Protein AF-A0A315C589-F1 (afdb_monomer)

Sequence (199 aa):
MQVIYRLRDDQPLLTSFQRRAQERPSASDLKYGLHGSAEWWASIDSGALKTQTVRGVVRGLWLGQWYCGPAQFEMELADGSLFGGLCCVEPEVASEVFNLGRLAEVDLVTVDAYTLNGELRQIDDWLELRLGDMSPNPVSPLPHSEENFGRFSKMRQQKKIIAPEVSSVPPDSVSLLDGVKNWLVSLRLILEQWVKKLG

Solvent-accessible surface area (backbone atoms only — not comparable to full-atom values): 11652 Å² total; per-residue (Å²): 112,47,81,78,46,48,45,91,75,37,58,74,59,34,52,52,47,35,56,49,36,74,78,57,63,48,76,46,34,75,72,38,35,44,60,83,33,74,55,24,50,48,24,44,78,70,52,77,42,54,69,50,78,48,60,28,32,28,30,45,70,42,64,31,58,97,89,73,56,51,19,33,40,32,22,36,32,93,87,71,49,80,49,68,49,78,37,93,47,57,46,70,61,40,68,72,70,61,46,77,20,19,29,36,38,39,35,29,33,63,66,50,72,49,73,56,98,87,40,83,40,76,42,71,47,67,46,33,35,31,40,44,62,70,49,94,59,92,66,71,70,67,76,97,37,63,87,83,41,37,75,60,57,53,52,59,52,53,65,68,64,74,59,92,77,91,81,86,88,87,86,91,83,91,79,72,61,64,69,50,46,57,51,50,49,54,53,48,54,53,52,57,56,48,58,62,72,77,104

Mean predicted aligned error: 13.36 Å

Secondary structure (DSSP, 8-state):
-EEEEEGGG-HHHHHHHHHHHHHS--HHHHHH-STTSHHHHHHHHTTSSPEEEEEEEEEEEE---TTS-SEEEEEEETTS-EEEEEE---HHHHHHH--TTEEEEEEEEEEEEEEETTEEEEEEEEEEEEEEEEPSS--PPPP--HHHHHHHHHHHHHHHH-S-----------SSHHHHHHHHHHHHHHHHHHHTT--

pLDDT: mean 71.45, std 22.03, range [27.91, 96.12]

Foldseek 3Di:
DAWQDAPLVVPVVQVVQQVVCVVPNDPLCVVQNGRNDPSVVVCVVVCVFPKDKFKFFWQDWALQDPLGAAIKTWGQGPVRDIDIDGDNGHSVSCVVQRDGQWMKMWMWTFRDWDDDPNDIDTDIDTRTMDTHDGHPDDHHHDDDDCVVCVVPVVVVVVVVVPPDDDDDDDDDDDDPPPVVVVVVVVSVVVVVVVVVVVD

Structure (mmCIF, N/CA/C/O backbone):
data_AF-A0A315C589-F1
#
_entry.id   AF-A0A315C589-F1
#
loop_
_atom_site.group_PDB
_atom_site.id
_atom_site.type_symbol
_atom_site.label_atom_id
_atom_site.label_alt_id
_atom_site.label_comp_id
_atom_site.label_asym_id
_atom_site.label_entity_id
_atom_site.label_seq_id
_atom_site.pdbx_PDB_ins_code
_atom_site.Cartn_x
_atom_site.Cartn_y
_atom_site.Cartn_z
_atom_site.occupancy
_atom_site.B_iso_or_equiv
_atom_site.auth_seq_id
_atom_site.auth_comp_id
_atom_site.auth_asym_id
_atom_site.auth_atom_id
_atom_site.pdbx_PDB_model_num
ATOM 1 N N . MET A 1 1 ? -10.997 -13.702 4.237 1.00 86.44 1 MET A N 1
ATOM 2 C CA . MET A 1 1 ? -10.704 -12.292 3.906 1.00 86.44 1 MET A CA 1
ATOM 3 C C . MET A 1 1 ? -10.945 -12.075 2.422 1.00 86.44 1 MET A C 1
ATOM 5 O O . MET A 1 1 ? -10.673 -12.980 1.643 1.00 86.44 1 MET A O 1
ATOM 9 N N . GLN A 1 2 ? -11.475 -10.916 2.053 1.00 92.31 2 GLN A N 1
ATOM 10 C CA . GLN A 1 2 ? -11.756 -10.490 0.686 1.00 92.31 2 GLN A CA 1
ATOM 11 C C . GLN A 1 2 ? -10.637 -9.567 0.195 1.00 92.31 2 GLN A C 1
ATOM 13 O O . GLN A 1 2 ? -10.239 -8.661 0.922 1.00 92.31 2 GLN A O 1
ATOM 18 N N . VAL A 1 3 ? -10.158 -9.773 -1.033 1.00 92.56 3 VAL A N 1
ATOM 19 C CA . VAL A 1 3 ? -9.228 -8.846 -1.697 1.00 92.56 3 VAL A CA 1
ATOM 20 C C . VAL A 1 3 ? -9.993 -7.592 -2.112 1.00 92.56 3 VAL A C 1
ATOM 22 O O . VAL A 1 3 ? -11.000 -7.695 -2.810 1.00 92.56 3 VAL A O 1
ATOM 25 N N . ILE A 1 4 ? -9.528 -6.426 -1.667 1.00 88.50 4 ILE A N 1
ATOM 26 C CA . ILE A 1 4 ? -10.139 -5.121 -1.963 1.00 88.50 4 ILE A CA 1
ATOM 27 C C . ILE A 1 4 ? -9.320 -4.343 -2.987 1.00 88.50 4 ILE A C 1
ATOM 29 O O . ILE A 1 4 ? -9.876 -3.615 -3.803 1.00 88.50 4 ILE A O 1
ATOM 33 N N . TYR A 1 5 ? -8.003 -4.513 -2.962 1.00 87.75 5 TYR A N 1
ATOM 34 C CA . TYR A 1 5 ? -7.099 -3.870 -3.900 1.00 87.75 5 TYR A CA 1
ATOM 35 C C . TYR A 1 5 ? -5.936 -4.800 -4.219 1.00 87.75 5 TYR A C 1
ATOM 37 O O . TYR A 1 5 ? -5.436 -5.494 -3.332 1.00 87.75 5 TYR A O 1
ATOM 45 N N . ARG A 1 6 ? -5.494 -4.774 -5.477 1.00 91.62 6 ARG A N 1
ATOM 46 C CA . ARG A 1 6 ? -4.288 -5.449 -5.942 1.00 91.62 6 ARG A CA 1
ATOM 47 C C . ARG A 1 6 ? -3.580 -4.568 -6.963 1.00 91.62 6 ARG A C 1
ATOM 49 O O . ARG A 1 6 ? -4.145 -4.259 -8.007 1.00 91.62 6 ARG A O 1
ATOM 56 N N . LEU A 1 7 ? -2.314 -4.248 -6.709 1.00 89.94 7 LEU A N 1
ATOM 57 C CA . LEU A 1 7 ? -1.500 -3.418 -7.603 1.00 89.94 7 LEU A CA 1
ATOM 58 C C . LEU A 1 7 ? -1.357 -4.025 -9.002 1.00 89.94 7 LEU A C 1
ATOM 60 O O . LEU A 1 7 ? -1.339 -3.305 -9.993 1.00 89.94 7 LEU A O 1
ATOM 64 N N . ARG A 1 8 ? -1.299 -5.359 -9.095 1.00 92.69 8 ARG A N 1
ATOM 65 C CA . ARG A 1 8 ? -1.226 -6.088 -10.373 1.00 92.69 8 ARG A CA 1
ATOM 66 C C . ARG A 1 8 ? -2.397 -5.769 -11.313 1.00 92.69 8 ARG A C 1
ATOM 68 O O . ARG A 1 8 ? -2.231 -5.833 -12.530 1.00 92.69 8 ARG A O 1
ATOM 75 N N . ASP A 1 9 ? -3.540 -5.390 -10.748 1.00 91.31 9 ASP A N 1
ATOM 76 C CA . ASP A 1 9 ? -4.760 -5.092 -11.491 1.00 91.31 9 ASP A CA 1
ATOM 77 C C . ASP A 1 9 ? -4.890 -3.574 -11.792 1.00 91.31 9 ASP A C 1
ATOM 79 O O . ASP A 1 9 ? -5.663 -3.181 -12.667 1.00 91.31 9 ASP A O 1
ATOM 83 N N . ASP A 1 10 ? -4.081 -2.712 -11.154 1.00 87.12 10 ASP A N 1
ATOM 84 C CA . ASP A 1 10 ? -4.093 -1.246 -11.313 1.00 87.12 10 ASP A CA 1
ATOM 85 C C . ASP A 1 10 ? -3.151 -0.771 -12.438 1.00 87.12 10 ASP A C 1
ATOM 87 O O . ASP A 1 10 ? -2.079 -0.189 -12.236 1.00 87.12 10 ASP A O 1
ATOM 91 N N . GLN A 1 11 ? -3.565 -1.033 -13.678 1.00 88.12 11 GLN A N 1
ATOM 92 C CA . GLN A 1 11 ? -2.811 -0.635 -14.872 1.00 88.12 11 GLN A CA 1
ATOM 93 C C . GLN A 1 11 ? -2.545 0.882 -14.978 1.00 88.12 11 GLN A C 1
ATOM 95 O O . GLN A 1 11 ? -1.432 1.255 -15.373 1.00 88.12 11 GLN A O 1
ATOM 100 N N . PRO A 1 12 ? -3.491 1.786 -14.640 1.00 85.56 12 PRO A N 1
ATOM 101 C CA . PRO A 1 12 ? -3.228 3.226 -14.637 1.00 85.56 12 PRO A CA 1
ATOM 102 C C . PRO A 1 12 ? -2.090 3.646 -13.697 1.00 85.56 12 PRO A C 1
ATOM 104 O O . PRO A 1 12 ? -1.248 4.474 -14.083 1.00 85.56 12 PRO A O 1
ATOM 107 N N . LEU A 1 13 ? -2.038 3.079 -12.488 1.00 83.19 13 LEU A N 1
ATOM 108 C CA . LEU A 1 13 ? -0.976 3.363 -11.528 1.00 83.19 13 LEU A CA 1
ATOM 109 C C . LEU A 1 13 ? 0.366 2.804 -12.006 1.00 83.19 13 LEU A C 1
ATOM 111 O O . LEU A 1 13 ? 1.344 3.554 -12.075 1.00 83.19 13 LEU A O 1
ATOM 115 N N . LEU A 1 14 ? 0.398 1.539 -12.439 1.00 88.44 14 LEU A N 1
ATOM 116 C CA . LEU A 1 14 ? 1.607 0.901 -12.971 1.00 88.44 14 LEU A CA 1
ATOM 117 C C . LEU A 1 14 ? 2.185 1.666 -14.167 1.00 88.44 14 LEU A C 1
ATOM 119 O O . LEU A 1 14 ? 3.380 1.956 -14.207 1.00 88.44 14 LEU A O 1
ATOM 123 N N . THR A 1 15 ? 1.332 2.094 -15.100 1.00 87.19 15 THR A N 1
ATOM 124 C CA . THR A 1 15 ? 1.747 2.925 -16.244 1.00 87.19 15 THR A CA 1
ATOM 125 C C . THR A 1 15 ? 2.366 4.245 -15.778 1.00 87.19 15 THR A C 1
ATOM 127 O O . THR A 1 15 ? 3.348 4.730 -16.346 1.00 87.19 15 THR A O 1
ATOM 130 N N . SER A 1 16 ? 1.804 4.848 -14.729 1.00 83.25 16 SER A N 1
ATOM 131 C CA . SER A 1 16 ? 2.309 6.105 -14.176 1.00 83.25 16 SER A CA 1
ATOM 132 C C . SER A 1 16 ? 3.673 5.933 -13.509 1.00 83.25 16 SER A C 1
ATOM 134 O O . SER A 1 16 ? 4.537 6.795 -13.694 1.00 83.25 16 SER A O 1
ATOM 136 N N . PHE A 1 17 ? 3.892 4.823 -12.798 1.00 85.69 17 PHE A N 1
ATOM 137 C CA . PHE A 1 17 ? 5.198 4.468 -12.243 1.00 85.69 17 PHE A CA 1
ATOM 138 C C . PHE A 1 17 ? 6.232 4.235 -13.341 1.00 85.69 17 PHE A C 1
ATOM 140 O O . PHE A 1 17 ? 7.290 4.862 -13.320 1.00 85.69 17 PHE A O 1
ATOM 147 N N . GLN A 1 18 ? 5.901 3.433 -14.353 1.00 88.25 18 GLN A N 1
ATOM 148 C CA . GLN A 1 18 ? 6.808 3.133 -15.461 1.00 88.25 18 GLN A CA 1
ATOM 149 C C . GLN A 1 18 ? 7.213 4.387 -16.235 1.00 88.25 18 GLN A C 1
ATOM 151 O O . GLN A 1 18 ? 8.393 4.582 -16.515 1.00 88.25 18 GLN A O 1
ATOM 156 N N . ARG A 1 19 ? 6.264 5.286 -16.525 1.00 88.00 19 ARG A N 1
ATOM 157 C CA . ARG A 1 19 ? 6.570 6.567 -17.176 1.00 88.00 19 ARG A CA 1
ATOM 158 C C . ARG A 1 19 ? 7.540 7.410 -16.345 1.00 88.00 19 ARG A C 1
ATOM 160 O O . ARG A 1 19 ? 8.494 7.952 -16.891 1.00 88.00 19 ARG A O 1
ATOM 167 N N . ARG A 1 20 ? 7.322 7.509 -15.029 1.00 81.31 20 ARG A N 1
ATOM 168 C CA . ARG A 1 20 ? 8.231 8.246 -14.136 1.00 81.31 20 ARG A CA 1
ATOM 169 C C . ARG A 1 20 ? 9.627 7.618 -14.129 1.00 81.31 20 ARG A C 1
ATOM 171 O O . ARG A 1 20 ? 10.611 8.345 -14.229 1.00 81.31 20 ARG A O 1
ATOM 178 N N . ALA A 1 21 ? 9.703 6.295 -14.044 1.00 86.25 21 ALA A N 1
ATOM 179 C CA . ALA A 1 21 ? 10.961 5.560 -14.024 1.00 86.25 21 ALA A CA 1
ATOM 180 C C . ALA A 1 21 ? 11.733 5.666 -15.353 1.00 86.25 21 ALA A C 1
ATOM 182 O O . ALA A 1 21 ? 12.958 5.713 -15.349 1.00 86.25 21 ALA A O 1
ATOM 183 N N . GLN A 1 22 ? 11.046 5.784 -16.494 1.00 85.19 22 GLN A N 1
ATOM 184 C CA . GLN A 1 22 ? 11.695 6.045 -17.788 1.00 85.19 22 GLN A CA 1
ATOM 185 C C . GLN A 1 22 ? 12.373 7.420 -17.841 1.00 85.19 22 GLN A C 1
ATOM 187 O O . GLN A 1 22 ? 13.436 7.561 -18.440 1.00 85.19 22 GLN A O 1
ATOM 192 N N . GLU A 1 23 ? 11.773 8.435 -17.217 1.00 86.75 23 GLU A N 1
ATOM 193 C CA . GLU A 1 23 ? 12.360 9.776 -17.147 1.00 86.75 23 GLU A CA 1
ATOM 194 C C . GLU A 1 23 ? 13.497 9.847 -16.120 1.00 86.75 23 GLU A C 1
ATOM 196 O O . GLU A 1 23 ? 14.486 10.555 -16.330 1.00 86.75 23 GLU A O 1
ATOM 201 N N . ARG A 1 24 ? 13.336 9.156 -14.984 1.00 83.44 24 ARG A N 1
ATOM 202 C CA . ARG A 1 24 ? 14.263 9.163 -13.844 1.00 83.44 24 ARG A CA 1
ATOM 203 C C . ARG A 1 24 ? 14.215 7.818 -13.107 1.00 83.44 24 ARG A C 1
ATOM 205 O O . ARG A 1 24 ? 13.447 7.700 -12.150 1.00 83.44 24 ARG A O 1
ATOM 212 N N . PRO A 1 25 ? 15.020 6.826 -13.518 1.00 85.00 25 PRO A N 1
ATOM 213 C CA . PRO A 1 25 ? 14.991 5.511 -12.891 1.00 85.00 25 PRO A CA 1
ATOM 214 C C . PRO A 1 25 ? 15.577 5.574 -11.480 1.00 85.00 25 PRO A C 1
ATOM 216 O O . PRO A 1 25 ? 16.607 6.218 -11.253 1.00 85.00 25 PRO A O 1
ATOM 219 N N . SER A 1 26 ? 14.929 4.900 -10.531 1.00 83.06 26 SER A N 1
ATOM 220 C CA . SER A 1 26 ? 15.472 4.704 -9.190 1.00 83.06 26 SER A CA 1
ATOM 221 C C . SER A 1 26 ? 16.526 3.590 -9.166 1.00 83.06 26 SER A C 1
ATOM 223 O O . SER A 1 26 ? 16.704 2.839 -10.129 1.00 83.06 26 SER A O 1
ATOM 225 N N . ALA A 1 27 ? 17.245 3.456 -8.048 1.00 82.88 27 ALA A N 1
ATOM 226 C CA . ALA A 1 27 ? 18.172 2.339 -7.865 1.00 82.88 27 ALA A CA 1
ATOM 227 C C . ALA A 1 27 ? 17.445 0.984 -7.923 1.00 82.88 27 ALA A C 1
ATOM 229 O O . ALA A 1 27 ? 17.989 0.013 -8.452 1.00 82.88 27 ALA A O 1
ATOM 230 N N . SER A 1 28 ? 16.212 0.930 -7.418 1.00 85.12 28 SER A N 1
ATOM 231 C CA . SER A 1 28 ? 15.377 -0.267 -7.468 1.00 85.12 28 SER A CA 1
ATOM 232 C C . SER A 1 28 ? 14.876 -0.577 -8.867 1.00 85.12 28 SER A C 1
ATOM 234 O O . SER A 1 28 ? 14.950 -1.739 -9.263 1.00 85.12 28 SER A O 1
ATOM 236 N N . ASP A 1 29 ? 14.483 0.434 -9.647 1.00 87.12 29 ASP A N 1
ATOM 237 C CA . ASP A 1 29 ? 14.101 0.238 -11.052 1.00 87.12 29 ASP A CA 1
ATOM 238 C C . ASP A 1 29 ? 15.246 -0.402 -11.858 1.00 87.12 29 ASP A C 1
ATOM 240 O O . ASP A 1 29 ? 15.037 -1.319 -12.652 1.00 87.12 29 ASP A O 1
ATOM 244 N N . LEU A 1 30 ? 16.484 0.047 -11.621 1.00 87.12 30 LEU A N 1
ATOM 245 C CA . LEU A 1 30 ? 17.674 -0.486 -12.291 1.00 87.12 30 LEU A CA 1
ATOM 246 C C . LEU A 1 30 ? 18.041 -1.904 -11.834 1.00 87.12 30 LEU A C 1
ATOM 248 O O . LEU A 1 30 ? 18.628 -2.661 -12.605 1.00 87.12 30 LEU A O 1
ATOM 252 N N . LYS A 1 31 ? 17.742 -2.256 -10.579 1.00 90.62 31 LYS A N 1
ATOM 253 C CA . LYS A 1 31 ? 18.134 -3.539 -9.982 1.00 90.62 31 LYS A CA 1
ATOM 254 C C . LYS A 1 31 ? 17.100 -4.642 -10.192 1.00 90.62 31 LYS A C 1
ATOM 256 O O . LYS A 1 31 ? 17.486 -5.787 -10.413 1.00 90.62 31 LYS A O 1
ATOM 261 N N . TYR A 1 32 ? 15.819 -4.313 -10.081 1.00 91.44 32 TYR A N 1
ATOM 262 C CA . TYR A 1 32 ? 14.724 -5.285 -10.050 1.00 91.44 32 TYR A CA 1
ATOM 263 C C . TYR A 1 32 ? 13.769 -5.150 -11.239 1.00 91.44 32 TYR A C 1
ATOM 265 O O . TYR A 1 32 ? 12.845 -5.944 -11.362 1.00 91.44 32 TYR A O 1
ATOM 273 N N . GLY A 1 33 ? 14.003 -4.187 -12.132 1.00 91.19 33 GLY A N 1
ATOM 274 C CA . GLY A 1 33 ? 13.107 -3.871 -13.238 1.00 91.19 33 GLY A CA 1
ATOM 275 C C . GLY A 1 33 ? 12.112 -2.772 -12.878 1.00 91.19 33 GLY A C 1
ATOM 276 O O . GLY A 1 33 ? 11.939 -2.413 -11.713 1.00 91.19 33 GLY A O 1
ATOM 277 N N . LEU A 1 34 ? 11.460 -2.224 -13.905 1.00 90.94 34 LEU A N 1
ATOM 278 C CA . LEU A 1 34 ? 10.470 -1.165 -13.730 1.00 90.94 34 LEU A CA 1
ATOM 279 C C . LEU A 1 34 ? 9.266 -1.694 -12.952 1.00 90.94 34 LEU A C 1
ATOM 281 O O . LEU A 1 34 ? 8.796 -2.799 -13.212 1.00 90.94 34 LEU A O 1
ATOM 285 N N . HIS A 1 35 ? 8.705 -0.869 -12.073 1.00 88.94 35 HIS A N 1
ATOM 286 C CA . HIS A 1 35 ? 7.498 -1.209 -11.321 1.00 88.94 35 HIS A CA 1
ATOM 287 C C . HIS A 1 35 ? 6.402 -1.824 -12.213 1.00 88.94 35 HIS A C 1
ATOM 289 O O . HIS A 1 35 ? 6.030 -1.286 -13.262 1.00 88.94 35 HIS A O 1
ATOM 295 N N . GLY A 1 36 ? 5.900 -2.990 -11.804 1.00 88.88 36 GLY A N 1
ATOM 296 C CA . GLY A 1 36 ? 4.882 -3.750 -12.530 1.00 88.88 36 GLY A CA 1
ATOM 297 C C . GLY A 1 36 ? 5.334 -4.450 -13.816 1.00 88.88 36 GLY A C 1
ATOM 298 O O . GLY A 1 36 ? 4.488 -5.062 -14.468 1.00 88.88 36 GLY A O 1
ATOM 299 N N . SER A 1 37 ? 6.613 -4.380 -14.204 1.00 93.50 37 SER A N 1
ATOM 300 C CA . SER A 1 37 ? 7.145 -5.174 -15.318 1.00 93.50 37 SER A CA 1
ATOM 301 C C . SER A 1 37 ? 7.259 -6.656 -14.947 1.00 93.50 37 SER A C 1
ATOM 303 O O . SER A 1 37 ? 7.192 -7.032 -13.775 1.00 93.50 37 SER A O 1
ATOM 305 N N . ALA A 1 38 ? 7.443 -7.519 -15.949 1.00 95.19 38 ALA A N 1
ATOM 306 C CA . ALA A 1 38 ? 7.614 -8.954 -15.725 1.00 95.19 38 ALA A CA 1
ATOM 307 C C . ALA A 1 38 ? 8.838 -9.256 -14.842 1.00 95.19 38 ALA A C 1
ATOM 309 O O . ALA A 1 38 ? 8.772 -10.120 -13.972 1.00 95.19 38 ALA A O 1
ATOM 310 N N . GLU A 1 39 ? 9.930 -8.514 -15.026 1.00 95.44 39 GLU A N 1
ATOM 311 C CA . GLU A 1 39 ? 11.161 -8.622 -14.237 1.00 95.44 39 GLU A CA 1
ATOM 312 C C . GLU A 1 39 ? 10.938 -8.216 -12.775 1.00 95.44 39 GLU A C 1
ATOM 314 O O . GLU A 1 39 ? 11.431 -8.883 -11.862 1.00 95.44 39 GLU A O 1
ATOM 319 N N . TRP A 1 40 ? 10.145 -7.166 -12.547 1.00 94.38 40 TRP A N 1
ATOM 320 C CA . TRP A 1 40 ? 9.807 -6.703 -11.203 1.00 94.38 40 TRP A CA 1
ATOM 321 C C . TRP A 1 40 ? 8.937 -7.715 -10.460 1.00 94.38 40 TRP A C 1
ATOM 323 O O . TRP A 1 40 ? 9.247 -8.085 -9.327 1.00 94.38 40 TRP A O 1
ATOM 333 N N . TRP A 1 41 ? 7.915 -8.265 -11.124 1.00 95.38 41 TRP A N 1
ATOM 334 C CA . TRP A 1 41 ? 7.113 -9.350 -10.550 1.00 95.38 41 TRP A CA 1
ATOM 335 C C . TRP A 1 41 ? 7.941 -10.608 -10.287 1.00 95.38 41 TRP A C 1
ATOM 337 O O . TRP A 1 41 ? 7.831 -11.183 -9.210 1.00 95.38 41 TRP A O 1
ATOM 347 N N . ALA A 1 42 ? 8.832 -10.993 -11.204 1.00 96.00 42 ALA A N 1
ATOM 348 C CA . ALA A 1 42 ? 9.734 -12.122 -10.990 1.00 96.00 42 ALA A CA 1
ATOM 349 C C . ALA A 1 42 ? 10.683 -11.892 -9.799 1.00 96.00 42 ALA A C 1
ATOM 351 O O . ALA A 1 42 ? 11.009 -12.828 -9.066 1.00 96.00 42 ALA A O 1
ATOM 352 N N . SER A 1 43 ? 11.109 -10.647 -9.564 1.00 95.25 43 SER A N 1
ATOM 353 C CA . SER A 1 43 ? 11.924 -10.280 -8.401 1.00 95.25 43 SER A CA 1
ATOM 354 C C . SER A 1 43 ? 11.151 -10.420 -7.087 1.00 95.25 43 SER A C 1
ATOM 356 O O . SER A 1 43 ? 11.732 -10.836 -6.086 1.00 95.25 43 SER A O 1
ATOM 358 N N . ILE A 1 44 ? 9.850 -10.127 -7.084 1.00 94.50 44 ILE A N 1
ATOM 359 C CA . ILE A 1 44 ? 8.968 -10.372 -5.935 1.00 94.50 44 ILE A CA 1
ATOM 360 C C . ILE A 1 44 ? 8.767 -11.875 -5.727 1.00 94.50 44 ILE A C 1
ATOM 362 O O . ILE A 1 44 ? 9.022 -12.381 -4.637 1.00 94.50 44 ILE A O 1
ATOM 366 N N . ASP A 1 45 ? 8.382 -12.600 -6.778 1.00 95.19 45 ASP A N 1
ATOM 367 C CA . ASP A 1 45 ? 8.057 -14.029 -6.703 1.00 95.19 45 ASP A CA 1
ATOM 368 C C . ASP A 1 45 ? 9.274 -14.879 -6.287 1.00 95.19 45 ASP A C 1
ATOM 370 O O . ASP A 1 45 ? 9.138 -15.898 -5.611 1.00 95.19 45 ASP A O 1
ATOM 374 N N . SER A 1 46 ? 10.483 -14.444 -6.655 1.00 95.38 46 SER A N 1
ATOM 375 C CA . SER A 1 46 ? 11.742 -15.081 -6.242 1.00 95.38 46 SER A CA 1
ATOM 376 C C . SER A 1 46 ? 12.233 -14.662 -4.850 1.00 95.38 46 SER A C 1
ATOM 378 O O . SER A 1 46 ? 13.185 -15.255 -4.340 1.00 95.38 46 SER A O 1
ATOM 380 N N . GLY A 1 47 ? 11.627 -13.641 -4.235 1.00 92.25 47 GLY A N 1
ATOM 381 C CA . GLY A 1 47 ? 12.058 -13.066 -2.957 1.00 92.25 47 GLY A CA 1
ATOM 382 C C . GLY A 1 47 ? 13.292 -12.157 -3.042 1.00 92.25 47 GLY A C 1
ATOM 383 O O . GLY A 1 47 ? 13.833 -11.763 -2.006 1.00 92.25 47 GLY A O 1
ATOM 384 N N . ALA A 1 48 ? 13.754 -11.811 -4.250 1.00 91.88 48 ALA A N 1
ATOM 385 C CA . ALA A 1 48 ? 14.819 -10.826 -4.445 1.00 91.88 48 ALA A CA 1
ATOM 386 C C . ALA A 1 48 ? 14.381 -9.423 -3.986 1.00 91.88 48 ALA A C 1
ATOM 388 O O . ALA A 1 48 ? 15.165 -8.699 -3.364 1.00 91.88 48 ALA A O 1
ATOM 389 N N . LEU A 1 49 ? 13.119 -9.071 -4.245 1.00 90.88 49 LEU A N 1
ATOM 390 C CA . LEU A 1 49 ? 12.413 -7.971 -3.598 1.00 90.88 49 LEU A CA 1
ATOM 391 C C . LEU A 1 49 ? 11.705 -8.502 -2.352 1.00 90.88 49 LEU A C 1
ATOM 393 O O . LEU A 1 49 ? 10.857 -9.389 -2.434 1.00 90.88 49 LEU A O 1
ATOM 397 N N . LYS A 1 50 ? 12.064 -7.964 -1.183 1.00 90.00 50 LYS A N 1
ATOM 398 C CA . LYS A 1 50 ? 11.494 -8.417 0.088 1.00 90.00 50 LYS A CA 1
ATOM 399 C C . LYS A 1 50 ? 10.082 -7.886 0.258 1.00 90.00 50 LYS A C 1
ATOM 401 O O . LYS A 1 50 ? 9.870 -6.676 0.317 1.00 90.00 50 LYS A O 1
ATOM 406 N N . THR A 1 51 ? 9.148 -8.807 0.422 1.00 93.19 51 THR A N 1
ATOM 407 C CA . THR A 1 51 ? 7.772 -8.502 0.793 1.00 93.19 51 THR A CA 1
ATOM 408 C C . THR A 1 51 ? 7.559 -8.696 2.285 1.00 93.19 51 THR A C 1
ATOM 410 O O . THR A 1 51 ? 8.179 -9.561 2.908 1.00 93.19 51 THR A O 1
ATOM 413 N N . GLN A 1 52 ? 6.628 -7.938 2.846 1.00 93.94 52 GLN A N 1
ATOM 414 C CA . GLN A 1 52 ? 6.114 -8.159 4.189 1.00 93.94 52 GLN A CA 1
ATOM 415 C C . GLN A 1 52 ? 4.591 -8.098 4.184 1.00 93.94 52 GLN A C 1
ATOM 417 O O . GLN A 1 52 ? 3.988 -7.389 3.379 1.00 93.94 52 GLN A O 1
ATOM 422 N N . THR A 1 53 ? 3.993 -8.832 5.114 1.00 95.06 53 THR A N 1
ATOM 423 C CA . THR A 1 53 ? 2.555 -8.812 5.359 1.00 95.06 53 THR A CA 1
ATOM 424 C C . THR A 1 53 ? 2.310 -8.189 6.720 1.00 95.06 53 THR A C 1
ATOM 426 O O . THR A 1 53 ? 2.809 -8.680 7.735 1.00 95.06 53 THR A O 1
ATOM 429 N N . VAL A 1 54 ? 1.519 -7.124 6.747 1.00 94.31 54 VAL A N 1
ATOM 430 C CA . VAL A 1 54 ? 1.145 -6.414 7.968 1.00 94.31 54 VAL A CA 1
ATOM 431 C C . VAL A 1 54 ? -0.328 -6.678 8.253 1.00 94.31 54 VAL A C 1
ATOM 433 O O . VAL A 1 54 ? -1.154 -6.641 7.343 1.00 94.31 54 VAL A O 1
ATOM 436 N N . ARG A 1 55 ? -0.667 -6.962 9.515 1.00 96.12 55 ARG A N 1
ATOM 437 C CA . ARG A 1 55 ? -2.030 -7.296 9.952 1.00 96.12 55 ARG A CA 1
ATOM 438 C C . ARG A 1 55 ? -2.466 -6.403 11.097 1.00 96.12 55 ARG A C 1
ATOM 440 O O . ARG A 1 55 ? -1.730 -6.257 12.070 1.00 96.12 55 ARG A O 1
ATOM 447 N N . GLY A 1 56 ? -3.686 -5.891 11.015 1.00 94.31 56 GLY A N 1
ATOM 448 C CA . GLY A 1 56 ? -4.234 -5.015 12.039 1.00 94.31 56 GLY A CA 1
ATOM 449 C C . GLY A 1 56 ? -5.748 -4.896 11.991 1.00 94.31 56 GLY A C 1
ATOM 450 O O . GLY A 1 56 ? -6.435 -5.588 11.238 1.00 94.31 56 GLY A O 1
ATOM 451 N N . VAL A 1 57 ? -6.271 -4.005 12.824 1.00 94.38 57 VAL A N 1
ATOM 452 C CA . VAL A 1 57 ? -7.691 -3.658 12.890 1.00 94.38 57 VAL A CA 1
ATOM 453 C C . VAL A 1 57 ? -7.873 -2.248 12.351 1.00 94.38 57 VAL A C 1
ATOM 455 O O . VAL A 1 57 ? -7.218 -1.330 12.832 1.00 94.38 57 VAL A O 1
ATOM 458 N N . VAL A 1 58 ? -8.769 -2.051 11.385 1.00 91.19 58 VAL A N 1
ATOM 459 C CA . VAL A 1 58 ? -9.060 -0.730 10.809 1.00 91.19 58 VAL A CA 1
ATOM 460 C C . VAL A 1 58 ? -9.555 0.218 11.905 1.00 91.19 58 VAL A C 1
ATOM 462 O O . VAL A 1 58 ? -10.564 -0.042 12.565 1.00 91.19 58 VAL A O 1
ATOM 465 N N . ARG A 1 59 ? -8.847 1.333 12.082 1.00 88.56 59 ARG A N 1
ATOM 466 C CA . ARG A 1 59 ? -9.127 2.376 13.081 1.00 88.56 59 ARG A CA 1
ATOM 467 C C . ARG A 1 59 ? -9.512 3.720 12.473 1.00 88.56 59 ARG A C 1
ATOM 469 O O . ARG A 1 59 ? -10.076 4.565 13.171 1.00 88.56 59 ARG A O 1
ATOM 476 N N . GLY A 1 60 ? -9.222 3.918 11.193 1.00 83.19 60 GLY A N 1
ATOM 477 C CA . GLY A 1 60 ? -9.530 5.151 10.489 1.00 83.19 60 GLY A CA 1
ATOM 478 C C . GLY A 1 60 ? -9.699 4.918 8.998 1.00 83.19 60 GLY A C 1
ATOM 479 O O . GLY A 1 60 ? -8.975 4.127 8.395 1.00 83.19 60 GLY A O 1
ATOM 480 N N . LEU A 1 61 ? -10.662 5.630 8.420 1.00 80.25 61 LEU A N 1
ATOM 481 C CA . LEU A 1 61 ? -10.839 5.768 6.985 1.00 80.25 61 LEU A CA 1
ATOM 482 C C . LEU A 1 61 ? -11.058 7.244 6.678 1.00 80.25 61 LEU A C 1
ATOM 484 O O . LEU A 1 61 ? -11.936 7.895 7.247 1.00 80.25 61 LEU A O 1
ATOM 488 N N . TRP A 1 62 ? -10.292 7.741 5.723 1.00 77.69 62 TRP A N 1
ATOM 489 C CA . TRP A 1 62 ? -10.429 9.071 5.170 1.00 77.69 62 TRP A CA 1
ATOM 490 C C . TRP A 1 62 ? -10.651 8.932 3.689 1.00 77.69 62 TRP A C 1
ATOM 492 O O . TRP A 1 62 ? -9.722 8.730 2.911 1.00 77.69 62 TRP A O 1
ATOM 502 N N . LEU A 1 63 ? -11.913 9.055 3.305 1.00 69.31 63 LEU A N 1
ATOM 503 C CA . LEU A 1 63 ? -12.280 9.220 1.915 1.00 69.31 63 LEU A CA 1
ATOM 504 C C . LEU A 1 63 ? -11.622 10.518 1.458 1.00 69.31 63 LEU A C 1
ATOM 506 O O . LEU A 1 63 ? -11.948 11.596 1.969 1.00 69.31 63 LEU A O 1
ATOM 510 N N . GLY A 1 64 ? -10.636 10.416 0.565 1.00 59.41 64 GLY A N 1
ATOM 511 C CA . GLY A 1 64 ? -10.067 11.593 -0.067 1.00 59.41 64 GLY A CA 1
ATOM 512 C C . GLY A 1 64 ? -11.219 12.454 -0.579 1.00 59.41 64 GLY A C 1
ATOM 513 O O . GLY A 1 64 ? -12.202 11.940 -1.114 1.00 59.41 64 GLY A O 1
ATOM 514 N N . GLN A 1 65 ? -11.172 13.770 -0.364 1.00 53.44 65 GLN A N 1
ATOM 515 C CA . GLN A 1 65 ? -12.146 14.617 -1.050 1.00 53.44 65 GLN A CA 1
ATOM 516 C C . GLN A 1 65 ? -11.882 14.429 -2.541 1.00 53.44 65 GLN A C 1
ATOM 518 O O . GLN A 1 65 ? -10.746 14.623 -2.936 1.00 53.44 65 GLN A O 1
ATOM 523 N N . TRP A 1 66 ? -12.893 14.053 -3.321 1.00 43.06 66 TRP A N 1
ATOM 524 C CA . TRP A 1 66 ? -12.952 13.749 -4.764 1.00 43.06 66 TRP A CA 1
ATOM 525 C C . TRP A 1 66 ? -11.954 14.435 -5.736 1.00 43.06 66 TRP A C 1
ATOM 527 O O . TRP A 1 66 ? -11.766 13.966 -6.851 1.00 43.0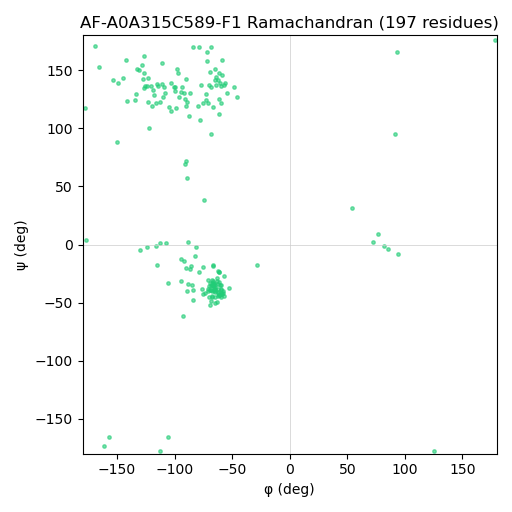6 66 TRP A O 1
ATOM 537 N N . TYR A 1 67 ? -11.297 15.527 -5.336 1.00 40.78 67 TYR A N 1
ATOM 538 C CA . TYR A 1 67 ? -10.290 16.288 -6.087 1.00 40.78 67 TYR A CA 1
ATOM 539 C C . TYR A 1 67 ? -8.861 16.225 -5.491 1.00 40.78 67 TYR A C 1
ATOM 541 O O . TYR A 1 67 ? -7.954 16.878 -6.003 1.00 40.78 67 TYR A O 1
ATOM 549 N N . CYS A 1 68 ? -8.648 15.497 -4.391 1.00 47.22 68 CYS A N 1
ATOM 550 C CA . CYS A 1 68 ? -7.506 15.651 -3.479 1.00 47.22 68 CYS A CA 1
ATOM 551 C C . CYS A 1 68 ? -6.683 14.368 -3.267 1.00 47.22 68 CYS A C 1
ATOM 553 O O . CYS A 1 68 ? -5.684 14.426 -2.550 1.00 47.22 68 CYS A O 1
ATOM 555 N N . GLY A 1 69 ? -7.074 13.237 -3.865 1.00 50.75 69 GLY A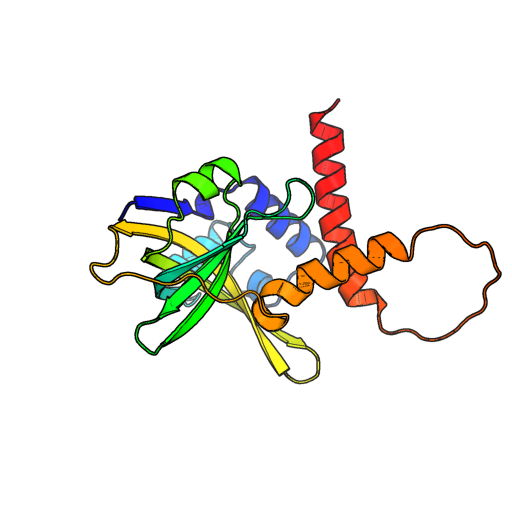 N 1
ATOM 556 C CA . GLY A 1 69 ? -6.284 12.003 -3.855 1.00 50.75 69 GLY A CA 1
ATOM 557 C C . GLY A 1 69 ? -7.012 10.761 -3.322 1.00 50.75 69 GLY A C 1
ATOM 558 O O . GLY A 1 69 ? -8.200 10.836 -3.009 1.00 50.75 69 GLY A O 1
ATOM 559 N N . PRO A 1 70 ? -6.297 9.623 -3.258 1.00 58.50 70 PRO A N 1
ATOM 560 C CA . PRO A 1 70 ? -6.832 8.323 -2.844 1.00 58.50 70 PRO A CA 1
ATOM 561 C C . PRO A 1 70 ? -7.411 8.329 -1.425 1.00 58.50 70 PRO A C 1
ATOM 563 O O . PRO A 1 70 ? -7.040 9.165 -0.594 1.00 58.50 70 PRO A O 1
ATOM 566 N N . ALA A 1 71 ? -8.289 7.364 -1.132 1.00 69.31 71 ALA A N 1
ATOM 567 C CA . ALA A 1 71 ? -8.701 7.102 0.240 1.00 69.31 71 ALA A CA 1
ATOM 568 C C . ALA A 1 71 ? -7.470 6.736 1.079 1.00 69.31 71 ALA A C 1
ATOM 570 O O . ALA A 1 71 ? -6.610 5.978 0.643 1.00 69.31 71 ALA A O 1
ATOM 571 N N . GLN A 1 72 ? -7.365 7.276 2.285 1.00 76.81 72 GLN A N 1
ATOM 572 C CA . GLN A 1 72 ? -6.357 6.857 3.248 1.00 76.81 72 GLN A CA 1
ATOM 573 C C . GLN A 1 72 ? -7.037 5.981 4.289 1.00 76.81 72 GLN A C 1
ATOM 575 O O . GLN A 1 72 ? -8.135 6.305 4.738 1.00 76.81 72 GLN A O 1
ATOM 580 N N . PHE A 1 73 ? -6.391 4.899 4.701 1.00 81.00 73 PHE A N 1
ATOM 581 C CA . PHE A 1 73 ? -6.846 4.143 5.862 1.00 81.00 73 PHE A CA 1
ATOM 582 C C . PHE A 1 73 ? -5.700 3.937 6.846 1.00 81.00 73 PHE A C 1
ATOM 584 O O . PHE A 1 73 ? -4.526 3.948 6.469 1.00 81.00 73 PHE A O 1
ATOM 591 N N . GLU A 1 74 ? -6.066 3.756 8.108 1.00 87.81 74 GLU A N 1
ATOM 592 C CA . GLU A 1 74 ? -5.161 3.381 9.188 1.00 87.81 74 GLU A CA 1
ATOM 593 C C . GLU A 1 74 ? -5.703 2.157 9.916 1.00 87.81 74 GLU A C 1
ATOM 595 O O . GLU A 1 74 ? -6.911 2.011 10.137 1.00 87.81 74 GLU A O 1
ATOM 600 N N . MET A 1 75 ? -4.784 1.289 10.314 1.00 90.44 75 MET A N 1
ATOM 601 C CA . MET A 1 75 ? -5.026 0.140 11.160 1.00 90.44 75 MET A CA 1
ATOM 602 C C . MET A 1 75 ? -4.090 0.139 12.361 1.00 90.44 75 MET A C 1
ATOM 604 O O . MET A 1 75 ? -2.945 0.575 12.280 1.00 90.44 75 MET A O 1
ATOM 608 N N . GLU A 1 76 ? -4.587 -0.383 13.473 1.00 91.62 76 GLU A N 1
ATOM 609 C CA . GLU A 1 76 ? -3.783 -0.666 14.655 1.00 91.62 76 GLU A CA 1
ATOM 610 C C . GLU A 1 76 ? -3.277 -2.102 14.598 1.00 91.62 76 GLU A C 1
ATOM 612 O O . GLU A 1 76 ? -4.048 -3.036 14.348 1.00 91.62 76 GLU A O 1
ATOM 617 N N . LEU A 1 77 ? -1.976 -2.262 14.805 1.00 92.38 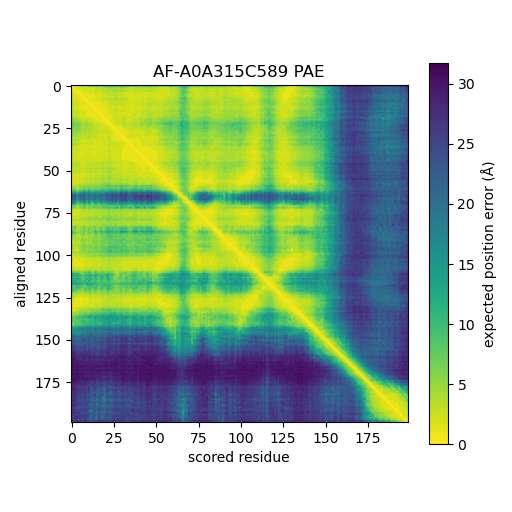77 LEU A N 1
ATOM 618 C CA . LEU A 1 77 ? -1.298 -3.547 14.830 1.00 92.38 77 LEU A CA 1
ATOM 619 C C . LEU A 1 77 ? -1.417 -4.196 16.213 1.00 92.38 77 LEU A C 1
ATOM 621 O O . LEU A 1 77 ? -1.840 -3.579 17.189 1.00 92.38 77 LEU A O 1
ATOM 625 N N . ALA A 1 78 ? -1.015 -5.462 16.316 1.00 91.69 78 ALA A N 1
ATOM 626 C CA . ALA A 1 78 ? -1.100 -6.219 17.568 1.00 91.69 78 ALA A CA 1
ATOM 627 C C . ALA A 1 78 ? -0.271 -5.618 18.722 1.00 91.69 78 ALA A C 1
ATOM 629 O O . ALA A 1 78 ? -0.577 -5.870 19.886 1.00 91.69 78 ALA A O 1
ATOM 630 N N . ASP A 1 79 ? 0.766 -4.840 18.410 1.00 90.00 79 ASP A N 1
ATOM 631 C CA . ASP A 1 79 ? 1.610 -4.136 19.382 1.00 90.00 79 ASP A CA 1
ATOM 632 C C . ASP A 1 79 ? 1.075 -2.739 19.760 1.00 90.00 79 ASP A C 1
ATOM 634 O O . ASP A 1 79 ? 1.706 -2.029 20.543 1.00 90.00 79 ASP A O 1
ATOM 638 N N . GLY A 1 80 ? -0.085 -2.344 19.223 1.00 88.06 80 GLY A N 1
ATOM 639 C CA . GLY A 1 80 ? -0.703 -1.036 19.436 1.00 88.06 80 GLY A CA 1
ATOM 640 C C . GLY A 1 80 ? -0.146 0.079 18.547 1.00 88.06 80 GLY A C 1
ATOM 641 O O . GLY A 1 80 ? -0.630 1.209 18.627 1.00 88.06 80 GLY A O 1
ATOM 642 N N . SER A 1 81 ? 0.847 -0.201 17.699 1.00 87.88 81 SER A N 1
ATOM 643 C CA . SER A 1 81 ? 1.331 0.769 16.715 1.00 87.88 81 SER A CA 1
ATOM 644 C C . SER A 1 81 ? 0.321 0.972 15.583 1.00 87.88 81 SER A C 1
ATOM 646 O O . SER A 1 81 ? -0.550 0.133 15.334 1.00 87.88 81 SER A O 1
ATOM 648 N N . LEU A 1 82 ? 0.424 2.110 14.895 1.00 88.38 82 LEU A N 1
ATOM 649 C CA . LEU A 1 82 ? -0.420 2.430 13.749 1.00 88.38 82 LEU A CA 1
ATOM 650 C C . LEU A 1 82 ? 0.330 2.173 12.445 1.00 88.38 82 LEU A C 1
ATOM 652 O O . LEU A 1 82 ? 1.478 2.582 12.275 1.00 88.38 82 LEU A O 1
ATOM 656 N N . PHE A 1 83 ? -0.363 1.544 11.507 1.00 86.69 83 PHE A N 1
ATOM 657 C CA . PHE A 1 83 ? 0.062 1.387 10.127 1.00 86.69 83 PHE A CA 1
ATOM 658 C C . PHE A 1 83 ? -1.018 1.954 9.218 1.00 86.69 83 PHE A C 1
ATOM 660 O O . PHE A 1 83 ? -2.203 1.684 9.403 1.00 86.69 83 PHE A O 1
ATOM 667 N N . GLY A 1 84 ? -0.630 2.703 8.199 1.00 82.94 84 GLY A N 1
ATOM 668 C CA . GLY A 1 84 ? -1.592 3.257 7.267 1.00 82.94 84 GLY A CA 1
ATOM 669 C C . GLY A 1 84 ? -0.930 3.851 6.049 1.00 82.94 84 GLY A C 1
ATOM 670 O O . GLY A 1 84 ? 0.290 3.988 5.966 1.00 82.94 84 GLY A O 1
ATOM 671 N N . GLY A 1 85 ? -1.760 4.203 5.084 1.00 77.12 85 GLY A N 1
ATOM 672 C CA . GLY A 1 85 ? -1.278 4.721 3.823 1.00 77.12 85 GLY A CA 1
ATOM 673 C C . GLY A 1 85 ? -2.402 5.019 2.857 1.00 77.12 85 GLY A C 1
ATOM 674 O O . GLY A 1 85 ? -3.587 4.813 3.134 1.00 77.12 85 GLY A O 1
ATOM 675 N N . LEU A 1 86 ? -1.989 5.568 1.724 1.00 74.44 86 LEU A N 1
ATOM 676 C CA . LEU A 1 86 ? -2.873 5.868 0.617 1.00 74.44 86 LEU A CA 1
ATOM 677 C C . LEU A 1 86 ? -3.270 4.561 -0.071 1.00 74.44 86 LEU A C 1
ATOM 679 O O . LEU A 1 86 ? -2.416 3.758 -0.432 1.00 74.44 86 LEU A O 1
ATOM 683 N N . CYS A 1 87 ? -4.565 4.379 -0.276 1.00 69.12 87 CYS A N 1
ATOM 684 C CA . CYS A 1 87 ? -5.150 3.253 -0.975 1.00 69.12 87 CYS A CA 1
ATOM 685 C C . CYS A 1 87 ? -5.850 3.760 -2.236 1.00 69.12 87 CYS A C 1
ATOM 687 O O . CYS A 1 87 ? -6.767 4.578 -2.154 1.00 69.12 87 CYS A O 1
ATOM 689 N N . CYS A 1 88 ? -5.452 3.261 -3.404 1.00 69.50 88 CYS A N 1
ATOM 690 C CA . CYS A 1 88 ? -6.042 3.611 -4.702 1.00 69.50 88 CYS A CA 1
ATOM 691 C C . CYS A 1 88 ? -7.423 2.962 -4.929 1.00 69.50 88 CYS A C 1
ATOM 693 O O . CYS A 1 88 ? -7.742 2.525 -6.028 1.00 69.50 88 CYS A O 1
ATOM 695 N N . VAL A 1 89 ? -8.244 2.885 -3.880 1.00 73.50 89 VAL A N 1
ATOM 696 C CA . VAL A 1 89 ? -9.640 2.447 -3.950 1.00 73.50 89 VAL A CA 1
ATOM 697 C C . VAL A 1 89 ? -10.521 3.678 -4.117 1.00 73.50 89 VAL A C 1
ATOM 699 O O . VAL A 1 89 ? -10.332 4.684 -3.427 1.00 73.50 89 VAL A O 1
ATOM 702 N N . GLU A 1 90 ? -11.487 3.585 -5.030 1.00 72.75 90 GLU A N 1
ATOM 703 C CA . GLU A 1 90 ? -12.466 4.646 -5.270 1.00 72.75 90 GLU A CA 1
ATOM 704 C C . GLU A 1 90 ? -13.226 4.988 -3.976 1.00 72.75 90 GLU A C 1
ATOM 706 O O . GLU A 1 90 ? -13.607 4.069 -3.241 1.00 72.75 90 GLU A O 1
ATOM 711 N N . PRO A 1 91 ? -13.457 6.275 -3.660 1.00 70.69 91 PRO A N 1
ATOM 712 C CA . PRO A 1 91 ? -14.057 6.692 -2.394 1.00 70.69 91 PRO A CA 1
ATOM 713 C C . PRO A 1 91 ? -15.388 6.009 -2.055 1.00 70.69 91 PRO A C 1
ATOM 715 O O . PRO A 1 91 ? -15.627 5.684 -0.894 1.00 70.69 91 PRO A O 1
ATOM 718 N N . GLU A 1 92 ? -16.247 5.766 -3.041 1.00 73.69 92 GLU A N 1
ATOM 719 C CA . GLU A 1 92 ? -17.541 5.108 -2.852 1.00 73.69 92 GLU A CA 1
ATOM 720 C C . GLU A 1 92 ? -17.348 3.664 -2.395 1.00 73.69 92 GLU A C 1
ATOM 722 O O . GLU A 1 92 ? -17.859 3.274 -1.346 1.00 73.69 92 GLU A O 1
ATOM 727 N N . VAL A 1 93 ? -16.508 2.909 -3.106 1.00 76.38 93 VAL A N 1
ATOM 728 C CA . VAL A 1 93 ? -16.152 1.534 -2.731 1.00 76.38 93 VAL A CA 1
ATOM 729 C C . VAL A 1 93 ? -15.474 1.524 -1.365 1.00 76.38 93 VAL A C 1
ATOM 731 O O . VAL A 1 93 ? -15.806 0.704 -0.510 1.00 76.38 93 VAL A O 1
ATOM 734 N N . ALA A 1 94 ? -14.557 2.463 -1.123 1.00 76.44 94 ALA A N 1
ATOM 735 C CA . ALA A 1 94 ? -13.844 2.561 0.139 1.00 76.44 94 ALA A CA 1
ATOM 736 C C . ALA A 1 94 ? -14.811 2.777 1.315 1.00 76.44 94 ALA A C 1
ATOM 738 O O . ALA A 1 94 ? -14.667 2.132 2.354 1.00 76.44 94 ALA A O 1
ATOM 739 N N . SER A 1 95 ? -15.824 3.630 1.134 1.00 74.12 95 SER A N 1
ATOM 740 C CA . SER A 1 95 ? -16.833 3.927 2.157 1.00 74.12 95 SER A CA 1
ATOM 741 C C . SER A 1 95 ? -17.676 2.713 2.554 1.00 74.12 95 SER A C 1
ATOM 743 O O . SER A 1 95 ? -18.119 2.623 3.696 1.00 74.12 95 SER A O 1
ATOM 745 N N . GLU A 1 96 ? -17.858 1.764 1.637 1.00 79.88 96 GLU A N 1
ATOM 746 C CA . GLU A 1 96 ? -18.633 0.546 1.870 1.00 79.88 96 GLU A CA 1
ATOM 747 C C . GLU A 1 96 ? -17.797 -0.551 2.542 1.00 79.88 96 GLU A C 1
ATOM 749 O O . GLU A 1 96 ? -18.283 -1.279 3.415 1.00 79.88 96 GLU A O 1
ATOM 754 N N . VAL A 1 97 ? -16.531 -0.691 2.137 1.00 80.75 97 VAL A N 1
ATOM 755 C CA . VAL A 1 97 ? -15.713 -1.852 2.515 1.00 80.75 97 VAL A CA 1
ATOM 756 C C . VAL A 1 97 ? -14.841 -1.615 3.748 1.00 80.75 97 VAL A C 1
ATOM 758 O O . VAL A 1 97 ? -14.638 -2.563 4.516 1.00 80.75 97 VAL A O 1
ATOM 761 N N . PHE A 1 98 ? -14.370 -0.385 3.990 1.00 78.81 98 PHE A N 1
ATOM 762 C CA . PHE A 1 98 ? -13.501 -0.034 5.122 1.00 78.81 98 PHE A CA 1
ATOM 763 C C . PHE A 1 98 ? -14.303 0.415 6.344 1.00 78.81 98 PHE A C 1
ATOM 765 O O . PHE A 1 98 ? -14.272 1.568 6.774 1.00 78.81 98 PHE A O 1
ATOM 772 N N . ASN A 1 99 ? -15.008 -0.537 6.942 1.00 84.25 99 ASN A N 1
ATOM 773 C CA . ASN A 1 99 ? -15.679 -0.313 8.216 1.00 84.25 99 ASN A CA 1
ATOM 774 C C . ASN A 1 99 ? -14.673 -0.351 9.371 1.00 84.25 99 ASN A C 1
ATOM 776 O O . ASN A 1 99 ? -13.812 -1.236 9.430 1.00 84.25 99 ASN A O 1
ATOM 780 N N . LEU A 1 100 ? -14.814 0.584 10.314 1.00 88.56 100 LEU A N 1
ATOM 781 C CA . LEU A 1 100 ? -14.037 0.581 11.553 1.00 88.56 100 LEU A CA 1
ATOM 782 C C . LEU A 1 100 ? -14.196 -0.766 12.254 1.00 88.56 100 LEU A C 1
ATOM 784 O O . LEU A 1 100 ? -15.309 -1.246 12.445 1.00 88.56 100 LEU A O 1
ATOM 788 N N . GLY A 1 101 ? -13.081 -1.366 12.650 1.00 89.62 101 GLY A N 1
ATOM 789 C CA . GLY A 1 101 ? -13.0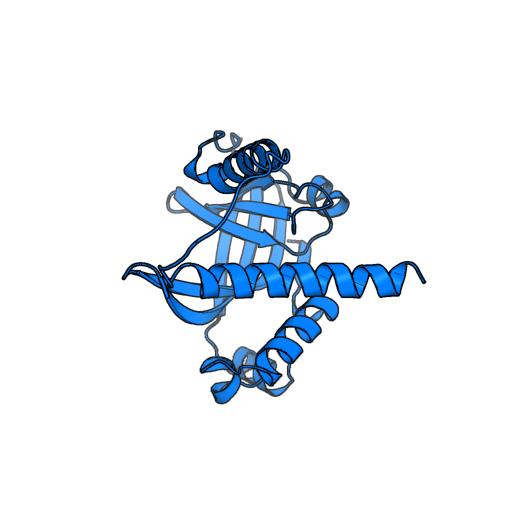71 -2.626 13.383 1.00 89.62 101 GLY A CA 1
ATOM 790 C C . GLY A 1 101 ? -12.910 -3.844 12.496 1.00 89.62 101 GLY A C 1
ATOM 791 O O . GLY A 1 101 ? -12.691 -4.925 13.030 1.00 89.62 101 GLY A O 1
ATOM 792 N N . ARG A 1 102 ? -12.953 -3.709 11.168 1.00 92.25 102 ARG A N 1
ATOM 793 C CA . ARG A 1 102 ? -12.580 -4.815 10.281 1.00 92.25 102 ARG A CA 1
ATOM 794 C C . ARG A 1 102 ? -11.116 -5.185 10.445 1.00 92.25 102 ARG A C 1
ATOM 796 O O . ARG A 1 102 ? -10.263 -4.319 10.624 1.00 92.25 102 ARG A O 1
ATOM 803 N N . LEU A 1 103 ? -10.828 -6.475 10.330 1.00 94.38 103 LEU A N 1
ATOM 804 C CA . LEU A 1 103 ? -9.458 -6.945 10.166 1.00 94.38 103 LEU A CA 1
ATOM 805 C C . LEU A 1 103 ? -8.936 -6.514 8.793 1.00 94.38 103 LEU A C 1
ATOM 807 O O . LEU A 1 103 ? -9.639 -6.650 7.794 1.00 94.38 103 LEU A O 1
ATOM 811 N N . ALA A 1 104 ? -7.708 -6.017 8.747 1.00 93.19 104 ALA A N 1
ATOM 812 C CA . ALA A 1 104 ? -7.008 -5.655 7.527 1.00 93.19 104 ALA A CA 1
ATOM 813 C C . ALA A 1 104 ? -5.683 -6.410 7.442 1.00 93.19 104 ALA A C 1
ATOM 815 O O . ALA A 1 104 ? -5.002 -6.628 8.447 1.00 93.19 104 ALA A O 1
ATOM 816 N N . GLU A 1 105 ? -5.327 -6.799 6.227 1.00 95.44 105 GLU A N 1
ATOM 817 C CA . GLU A 1 105 ? -4.047 -7.404 5.901 1.00 95.44 105 GLU A CA 1
ATOM 818 C C . GLU A 1 105 ? -3.494 -6.748 4.639 1.00 95.44 105 GLU A 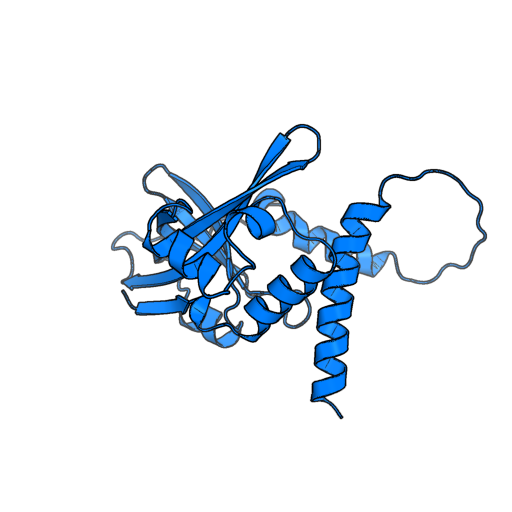C 1
ATOM 820 O O . GLU A 1 105 ? -4.176 -6.704 3.615 1.00 95.44 105 GLU A O 1
ATOM 825 N N . VAL A 1 106 ? -2.276 -6.220 4.728 1.00 92.81 106 VAL A N 1
ATOM 826 C CA . VAL A 1 106 ? -1.591 -5.532 3.632 1.00 92.81 106 VAL A CA 1
ATOM 827 C C . VAL A 1 106 ? -0.312 -6.278 3.313 1.00 92.81 106 VAL A C 1
ATOM 829 O O . VAL A 1 106 ? 0.576 -6.365 4.161 1.00 92.81 106 VAL A O 1
ATOM 832 N N . ASP A 1 107 ? -0.212 -6.775 2.086 1.00 94.19 107 ASP A N 1
ATOM 833 C CA . ASP A 1 107 ? 1.059 -7.193 1.511 1.00 94.19 107 ASP A CA 1
ATOM 834 C C . ASP A 1 107 ? 1.717 -5.984 0.869 1.00 94.19 107 ASP A C 1
ATOM 836 O O . ASP A 1 107 ? 1.091 -5.273 0.078 1.00 94.19 107 ASP A O 1
ATOM 840 N N . LEU A 1 108 ? 2.984 -5.758 1.182 1.00 92.19 108 LEU A N 1
ATOM 841 C CA . LEU A 1 108 ? 3.740 -4.642 0.638 1.00 92.19 108 LEU A CA 1
ATOM 842 C C . LEU A 1 108 ? 5.183 -5.039 0.346 1.00 92.19 108 LEU A C 1
ATOM 844 O O . LEU A 1 108 ? 5.710 -6.002 0.909 1.00 92.19 108 LEU A O 1
ATOM 848 N N . VAL A 1 109 ? 5.819 -4.275 -0.533 1.00 91.38 109 VAL A N 1
ATOM 849 C CA . VAL A 1 109 ? 7.244 -4.368 -0.843 1.00 91.38 109 VAL A CA 1
ATOM 850 C C . VAL A 1 109 ? 7.915 -3.051 -0.489 1.00 91.38 109 VAL A C 1
ATOM 852 O O . VAL A 1 109 ? 7.430 -1.983 -0.854 1.00 91.38 109 VAL A O 1
ATOM 855 N N . THR A 1 110 ? 9.046 -3.125 0.207 1.00 84.81 110 THR A N 1
ATOM 856 C CA . THR A 1 110 ? 9.892 -1.951 0.431 1.00 84.81 110 THR A CA 1
ATOM 857 C C . THR A 1 110 ? 10.845 -1.822 -0.746 1.00 84.81 110 THR A C 1
ATOM 859 O O . THR A 1 110 ? 11.733 -2.660 -0.928 1.00 84.81 110 THR A O 1
ATOM 862 N N . VAL A 1 111 ? 10.641 -0.793 -1.562 1.00 78.56 111 VAL A N 1
ATOM 863 C CA . VAL A 1 111 ? 11.378 -0.599 -2.815 1.00 78.56 111 VAL A CA 1
ATOM 864 C C . VAL A 1 111 ? 12.599 0.279 -2.601 1.00 78.56 111 VAL A C 1
ATOM 866 O O . VAL A 1 111 ? 13.719 -0.199 -2.729 1.00 78.56 111 VAL A O 1
ATOM 869 N N . ASP A 1 112 ? 12.425 1.524 -2.174 1.00 72.56 112 ASP A N 1
ATOM 870 C CA . ASP A 1 112 ? 13.541 2.456 -2.006 1.00 72.56 112 ASP A CA 1
ATOM 871 C C . ASP A 1 112 ? 13.578 3.069 -0.609 1.00 72.56 112 ASP A C 1
ATOM 873 O O . ASP A 1 112 ? 12.591 3.078 0.126 1.00 72.56 112 ASP A O 1
ATOM 877 N N . ALA A 1 113 ? 14.734 3.626 -0.252 1.00 69.69 113 ALA A N 1
ATOM 878 C CA . ALA A 1 113 ? 14.867 4.493 0.903 1.00 69.69 113 ALA A CA 1
ATOM 879 C C . ALA A 1 113 ? 15.487 5.831 0.488 1.00 69.69 113 ALA A C 1
ATOM 881 O O . ALA A 1 113 ? 16.445 5.873 -0.282 1.00 69.69 113 ALA A O 1
ATOM 882 N N . TYR A 1 114 ? 14.944 6.930 0.998 1.00 67.94 114 TYR A N 1
ATOM 883 C CA . TYR A 1 114 ? 15.433 8.279 0.749 1.00 67.94 114 TYR A CA 1
ATOM 884 C C . TYR A 1 114 ? 15.575 9.037 2.060 1.00 67.94 114 TYR A C 1
ATOM 886 O O . TYR A 1 114 ? 14.836 8.805 3.012 1.00 67.94 114 TYR A O 1
ATOM 894 N N . THR A 1 115 ? 16.517 9.972 2.114 1.00 64.62 115 THR A N 1
ATOM 895 C CA . THR A 1 115 ? 16.683 10.822 3.292 1.00 64.62 115 THR A CA 1
ATOM 896 C C . THR A 1 115 ? 15.855 12.091 3.133 1.00 64.62 115 THR A C 1
ATOM 898 O O . THR A 1 115 ? 16.025 12.828 2.162 1.00 64.62 115 THR A O 1
ATOM 901 N N . LEU A 1 116 ? 14.987 12.377 4.100 1.00 65.00 116 LEU A N 1
ATOM 902 C CA . LEU A 1 116 ? 14.244 13.632 4.199 1.00 65.00 116 LEU A CA 1
ATOM 903 C C . LEU A 1 116 ? 14.535 14.263 5.557 1.00 65.00 116 LEU A C 1
ATOM 905 O O . LEU A 1 116 ? 14.321 13.635 6.586 1.00 65.00 116 LEU A O 1
ATOM 909 N N . ASN A 1 117 ? 15.039 15.500 5.568 1.00 80.69 117 ASN A N 1
ATOM 910 C CA . ASN A 1 117 ? 15.420 16.218 6.794 1.00 80.69 117 ASN A CA 1
ATOM 911 C C . ASN A 1 117 ? 16.409 15.449 7.698 1.00 80.69 117 ASN A C 1
ATOM 913 O O . ASN A 1 117 ? 16.374 15.586 8.915 1.00 80.69 117 ASN A O 1
ATOM 917 N N . GLY A 1 118 ? 17.292 14.637 7.108 1.00 75.12 118 GLY A N 1
ATOM 918 C CA . GLY A 1 118 ? 18.258 13.812 7.847 1.00 75.12 118 GLY A CA 1
ATOM 919 C C . GLY A 1 118 ? 17.716 12.459 8.318 1.00 75.12 118 GLY A C 1
ATOM 920 O O . GLY A 1 118 ? 18.488 11.650 8.824 1.00 75.12 118 GLY A O 1
ATOM 921 N N . GLU A 1 119 ? 16.432 12.171 8.101 1.00 65.81 119 GLU A N 1
ATOM 922 C CA . GLU A 1 119 ? 15.820 10.889 8.447 1.00 65.81 119 GLU A CA 1
ATOM 923 C C . GLU A 1 119 ? 15.710 9.981 7.226 1.00 65.81 119 GLU A C 1
ATOM 925 O O . GLU A 1 119 ? 15.210 10.397 6.179 1.00 65.81 119 GLU A O 1
ATOM 930 N N . LEU A 1 120 ? 16.133 8.725 7.374 1.00 68.69 120 LEU A N 1
ATOM 931 C CA . LEU A 1 120 ? 15.908 7.697 6.365 1.00 68.69 120 LEU A CA 1
ATOM 932 C C . LEU A 1 120 ? 14.421 7.321 6.349 1.00 68.69 120 LEU A C 1
ATOM 934 O O . LEU A 1 120 ? 13.863 6.889 7.356 1.00 68.69 120 LEU A O 1
ATOM 938 N N . ARG A 1 121 ? 13.782 7.479 5.194 1.00 71.44 121 ARG A N 1
ATOM 939 C CA . ARG A 1 121 ? 12.392 7.112 4.928 1.00 71.44 121 ARG A CA 1
ATOM 940 C C . ARG A 1 121 ? 12.368 5.995 3.903 1.00 71.44 121 ARG A C 1
ATOM 942 O O . ARG A 1 121 ? 13.104 6.057 2.927 1.00 71.44 121 ARG A O 1
ATOM 949 N N . GLN A 1 122 ? 11.533 4.993 4.132 1.00 76.00 122 GLN A N 1
ATOM 950 C CA . GLN A 1 122 ? 11.301 3.900 3.194 1.00 76.00 122 GLN A CA 1
ATOM 951 C C . GLN A 1 122 ? 10.051 4.181 2.360 1.00 76.00 122 GLN A C 1
ATOM 953 O O . GLN A 1 122 ? 9.122 4.845 2.824 1.00 76.00 122 GLN A O 1
ATOM 958 N N . ILE A 1 123 ? 10.067 3.713 1.117 1.00 76.12 123 ILE A N 1
ATOM 959 C CA . ILE A 1 123 ? 8.919 3.707 0.218 1.00 76.12 123 ILE A CA 1
ATOM 960 C C . ILE A 1 123 ? 8.387 2.282 0.196 1.00 76.12 123 ILE A C 1
ATOM 962 O O . ILE A 1 123 ? 9.071 1.370 -0.272 1.00 76.12 123 ILE A O 1
ATOM 966 N N . ASP A 1 124 ? 7.172 2.133 0.709 1.00 84.19 124 ASP A N 1
ATOM 967 C CA . ASP A 1 124 ? 6.441 0.879 0.720 1.00 84.19 124 ASP A CA 1
ATOM 968 C C . ASP A 1 124 ? 5.340 0.928 -0.336 1.00 84.19 124 ASP A C 1
ATOM 970 O O . ASP A 1 124 ? 4.420 1.746 -0.248 1.00 84.19 124 ASP A O 1
ATOM 974 N N . ASP A 1 125 ? 5.417 0.024 -1.306 1.00 86.19 125 ASP A N 1
ATOM 975 C CA . ASP A 1 125 ? 4.380 -0.160 -2.311 1.00 86.19 125 ASP A CA 1
ATOM 976 C C . ASP A 1 125 ? 3.452 -1.293 -1.898 1.00 86.19 125 ASP A C 1
ATOM 978 O O . ASP A 1 125 ? 3.880 -2.412 -1.607 1.00 86.19 125 ASP A O 1
ATOM 982 N N . TRP A 1 126 ? 2.155 -1.006 -1.880 1.00 88.88 126 TRP A N 1
ATOM 983 C CA . TRP A 1 126 ? 1.144 -1.982 -1.499 1.00 88.88 126 TRP A CA 1
ATOM 984 C C . TRP A 1 126 ? 0.859 -2.908 -2.670 1.00 88.88 126 TRP A C 1
ATOM 986 O O . TRP A 1 126 ? 0.403 -2.468 -3.724 1.00 88.88 126 TRP A O 1
ATOM 996 N N . LEU A 1 127 ? 1.102 -4.198 -2.473 1.00 91.88 127 LEU A N 1
ATOM 997 C CA . LEU A 1 127 ? 0.866 -5.233 -3.469 1.00 91.88 127 LEU A CA 1
ATOM 998 C C . LEU A 1 127 ? -0.590 -5.684 -3.449 1.00 91.88 127 LEU A C 1
ATOM 1000 O O . LEU A 1 127 ? -1.233 -5.764 -4.497 1.00 91.88 127 LEU A O 1
ATOM 1004 N N . GLU A 1 128 ? -1.106 -5.963 -2.255 1.00 93.44 128 GLU A N 1
ATOM 1005 C CA . GLU A 1 128 ? -2.469 -6.432 -2.055 1.00 93.44 128 GLU A CA 1
ATOM 1006 C C . GLU A 1 128 ? -3.003 -5.956 -0.705 1.00 93.44 128 GLU A C 1
ATOM 1008 O O . GLU A 1 128 ? -2.302 -5.987 0.305 1.00 93.44 128 GLU A O 1
ATOM 1013 N N . LEU A 1 129 ? -4.265 -5.539 -0.685 1.00 90.69 129 LEU A N 1
ATOM 1014 C CA . LEU A 1 129 ? -5.001 -5.265 0.537 1.00 90.69 129 LEU A CA 1
ATOM 1015 C C . LEU A 1 129 ? -6.197 -6.203 0.625 1.00 90.69 129 LEU A C 1
ATOM 1017 O O . LEU A 1 129 ? -7.034 -6.275 -0.283 1.00 90.69 129 LEU A O 1
ATOM 1021 N N . ARG A 1 130 ? -6.309 -6.859 1.774 1.00 94.00 130 ARG A N 1
ATOM 1022 C CA . ARG A 1 130 ? -7.391 -7.769 2.117 1.00 94.00 130 ARG A CA 1
ATOM 1023 C C . ARG A 1 130 ? -8.119 -7.273 3.358 1.00 94.00 130 ARG A C 1
ATOM 1025 O O . ARG A 1 130 ? -7.490 -6.885 4.339 1.00 94.00 130 ARG A O 1
ATOM 1032 N N . LEU A 1 131 ? -9.447 -7.332 3.330 1.00 92.75 131 LEU A N 1
ATOM 1033 C CA . LEU A 1 131 ? -10.292 -7.054 4.490 1.00 92.75 131 LEU A CA 1
ATOM 1034 C C . LEU A 1 131 ? -10.974 -8.334 4.973 1.00 92.75 131 LEU A C 1
ATOM 1036 O O . LEU A 1 131 ? -11.425 -9.172 4.190 1.00 92.75 131 LEU A O 1
ATOM 1040 N N . GLY A 1 132 ? -11.014 -8.513 6.284 1.00 92.81 132 GLY A N 1
ATOM 1041 C CA . GLY A 1 132 ? -11.665 -9.622 6.961 1.00 92.81 132 GLY A CA 1
ATOM 1042 C C . GLY A 1 132 ? -12.963 -9.224 7.638 1.00 92.81 132 GLY A C 1
ATOM 1043 O O . GLY A 1 132 ? -13.528 -8.153 7.404 1.00 92.81 132 GLY A O 1
ATOM 1044 N N . ASP A 1 133 ? -13.412 -10.127 8.501 1.00 92.81 133 ASP A N 1
ATOM 1045 C CA . ASP A 1 133 ? -14.571 -9.902 9.347 1.00 92.81 133 ASP A CA 1
ATOM 1046 C C . ASP A 1 133 ? -14.285 -8.826 10.402 1.00 92.81 133 ASP A C 1
ATOM 1048 O O . ASP A 1 133 ? -13.150 -8.371 10.596 1.00 92.81 133 ASP A O 1
ATOM 1052 N N . MET A 1 134 ? -15.348 -8.402 11.078 1.00 91.06 134 MET A N 1
ATOM 1053 C CA . MET A 1 134 ? -15.247 -7.476 12.198 1.00 91.06 134 MET A CA 1
ATOM 1054 C C . MET A 1 134 ? -14.472 -8.122 13.346 1.00 91.06 134 MET A C 1
ATOM 1056 O O . MET A 1 134 ? -14.701 -9.280 13.699 1.00 91.06 134 MET A O 1
ATOM 1060 N N . SER A 1 135 ? -13.589 -7.345 13.960 1.00 87.75 135 SER A N 1
ATOM 1061 C CA . SER A 1 135 ? -12.990 -7.674 15.244 1.00 87.75 135 SER A CA 1
ATOM 1062 C C . SER A 1 135 ? -14.101 -7.892 16.279 1.00 87.75 135 SER A C 1
ATOM 1064 O O . SER A 1 135 ? -15.066 -7.123 16.309 1.00 87.75 135 SER A O 1
ATOM 1066 N N . PRO A 1 136 ? -13.977 -8.902 17.157 1.00 83.75 136 PRO A N 1
ATOM 1067 C CA . PRO A 1 136 ? -14.945 -9.130 18.228 1.00 83.75 136 PRO A CA 1
ATOM 1068 C C . PRO A 1 136 ? -14.943 -8.003 19.270 1.00 83.75 136 PRO A C 1
ATOM 1070 O O . PRO A 1 136 ? -15.892 -7.875 20.041 1.00 83.75 136 PRO A O 1
ATOM 1073 N N . ASN A 1 137 ? -13.886 -7.185 19.300 1.00 83.75 137 ASN A N 1
ATOM 1074 C CA . ASN A 1 137 ? -13.755 -6.082 20.236 1.00 83.75 137 ASN A CA 1
ATOM 1075 C C . ASN A 1 137 ? -14.262 -4.780 19.604 1.00 83.75 137 ASN A C 1
ATOM 1077 O O . ASN A 1 137 ? -13.836 -4.444 18.494 1.00 83.75 137 ASN A O 1
ATOM 1081 N N . PRO A 1 138 ? -15.116 -4.012 20.305 1.00 78.56 138 PRO A N 1
ATOM 1082 C CA . PRO A 1 138 ? -15.539 -2.707 19.829 1.00 78.56 138 PRO A CA 1
ATOM 1083 C C . PRO A 1 138 ? -14.326 -1.791 19.677 1.00 78.56 138 PRO A C 1
ATOM 1085 O O . PRO A 1 138 ? -13.416 -1.771 20.510 1.00 78.56 138 PRO A O 1
ATOM 1088 N N . VAL A 1 139 ? -14.325 -1.021 18.595 1.00 85.00 139 VAL A N 1
ATOM 1089 C CA . VAL A 1 139 ? -13.252 -0.086 18.288 1.00 85.00 139 VAL A CA 1
ATOM 1090 C C . VAL A 1 139 ? -13.762 1.343 18.314 1.00 85.00 139 VAL A C 1
ATOM 1092 O O . VAL A 1 139 ? -14.839 1.642 17.802 1.00 85.00 139 VAL A O 1
ATOM 1095 N N . SER A 1 140 ? -12.962 2.236 18.886 1.00 81.25 140 SER A N 1
ATOM 1096 C CA . SER A 1 140 ? -13.170 3.673 18.744 1.00 81.25 140 SER A CA 1
ATOM 1097 C C . SER A 1 140 ? -12.406 4.178 17.518 1.00 81.25 140 SER A C 1
ATOM 1099 O O . SER A 1 140 ? -11.293 3.697 17.274 1.00 81.25 140 SER A O 1
ATOM 1101 N N . PRO A 1 141 ? -12.963 5.135 16.756 1.00 76.06 141 PRO A N 1
ATOM 1102 C CA . PRO A 1 141 ? -12.205 5.838 15.728 1.00 76.06 141 PRO A CA 1
ATOM 1103 C C . PRO A 1 141 ? -11.028 6.588 16.355 1.00 76.06 141 PRO A C 1
ATOM 1105 O O . PRO A 1 141 ? -11.129 7.087 17.480 1.00 76.06 141 PRO A O 1
ATOM 1108 N N . LEU A 1 142 ? -9.927 6.703 15.612 1.00 72.44 142 LEU A N 1
ATOM 1109 C CA . LEU A 1 142 ? -8.814 7.552 16.034 1.00 72.44 142 LEU A CA 1
ATOM 1110 C C . LEU A 1 142 ? -9.260 9.020 16.126 1.00 72.44 142 LEU A C 1
ATOM 1112 O O . LEU A 1 142 ? -10.034 9.489 15.283 1.00 72.44 142 LEU A O 1
ATOM 1116 N N . PRO A 1 143 ? -8.784 9.767 17.138 1.00 67.56 143 PRO A N 1
ATOM 1117 C CA . PRO A 1 143 ? -9.128 11.170 17.288 1.00 67.56 143 PRO A CA 1
ATOM 1118 C C . PRO A 1 143 ? -8.588 12.001 16.121 1.00 67.56 143 PRO A C 1
ATOM 1120 O O . PRO A 1 143 ? -7.534 11.719 15.547 1.00 67.56 143 PRO A O 1
ATOM 1123 N N . HIS A 1 144 ? -9.299 13.087 15.820 1.00 59.34 144 HIS A N 1
ATOM 1124 C CA . HIS A 1 144 ? -8.843 14.094 14.873 1.00 59.34 144 HIS A CA 1
ATOM 1125 C C . HIS A 1 144 ? -7.628 14.858 15.425 1.00 59.34 144 HIS A C 1
ATOM 1127 O O . HIS A 1 144 ? -7.800 15.812 16.178 1.00 59.34 144 HIS A O 1
ATOM 1133 N N . SER A 1 145 ? -6.403 14.451 15.074 1.00 57.16 145 SER A N 1
ATOM 1134 C CA . SER A 1 145 ? -5.154 15.131 15.465 1.00 57.16 145 SER A CA 1
ATOM 1135 C C . SER A 1 145 ? -4.465 15.805 14.274 1.00 57.16 145 SER A C 1
ATOM 1137 O O . SER A 1 145 ? -4.646 15.397 13.136 1.00 57.16 145 SER A O 1
ATOM 1139 N N . GLU A 1 146 ? -3.633 16.826 14.492 1.00 54.03 146 GLU A N 1
ATOM 1140 C CA . GLU A 1 146 ? -2.830 17.419 13.405 1.00 54.03 146 GLU A CA 1
ATOM 1141 C C . GLU A 1 146 ? -1.766 16.441 12.860 1.00 54.03 146 GLU A C 1
ATOM 1143 O O . GLU A 1 146 ? -1.292 16.579 11.740 1.00 54.03 146 GLU A O 1
ATOM 1148 N N . GLU A 1 147 ? -1.421 15.403 13.610 1.00 52.25 147 GLU A N 1
ATOM 1149 C CA . GLU A 1 147 ? -0.519 14.344 13.156 1.00 52.25 147 GLU A CA 1
ATOM 1150 C C . GLU A 1 147 ? -1.215 13.415 12.148 1.00 52.25 147 GLU A C 1
ATOM 1152 O O . GLU A 1 147 ? -0.676 13.151 11.073 1.00 52.25 147 GLU A O 1
ATOM 1157 N N . ASN A 1 148 ? -2.478 13.068 12.418 1.00 49.72 148 ASN A N 1
ATOM 1158 C CA . ASN A 1 148 ? -3.297 12.212 11.555 1.00 49.72 148 ASN A CA 1
ATOM 1159 C C . ASN A 1 148 ? -4.037 13.023 10.458 1.00 49.72 148 ASN A C 1
ATOM 1161 O O . ASN A 1 148 ? -4.411 12.488 9.419 1.00 49.72 148 ASN A O 1
ATOM 1165 N N . PHE A 1 149 ? -4.232 14.340 10.649 1.00 52.31 149 PHE A N 1
ATOM 1166 C CA . PHE A 1 149 ? -5.060 15.222 9.797 1.00 52.31 149 PHE A CA 1
ATOM 1167 C C . PHE A 1 149 ? -4.377 16.519 9.334 1.00 52.31 149 PHE A C 1
ATOM 1169 O O . PHE A 1 149 ? -4.956 17.274 8.545 1.00 52.31 149 PHE A O 1
ATOM 1176 N N . GLY A 1 150 ? -3.155 16.817 9.778 1.00 44.12 150 GLY A N 1
ATOM 1177 C CA . GLY A 1 150 ? -2.476 18.100 9.528 1.00 44.12 150 GLY A CA 1
ATOM 1178 C C . GLY A 1 150 ? -2.239 18.407 8.056 1.00 44.12 150 GLY A C 1
ATOM 1179 O O . GLY A 1 150 ? -2.141 19.566 7.650 1.00 44.12 150 GLY A O 1
ATOM 1180 N N . ARG A 1 151 ? -2.193 17.367 7.219 1.00 46.06 151 ARG A N 1
ATOM 1181 C CA . ARG A 1 151 ? -2.089 17.511 5.762 1.00 46.06 151 ARG A CA 1
ATOM 1182 C C . ARG A 1 151 ? -3.341 18.167 5.160 1.00 46.06 151 ARG A C 1
ATOM 1184 O O . ARG A 1 151 ? -3.220 18.959 4.228 1.00 46.06 151 ARG A O 1
ATOM 1191 N N . PHE A 1 152 ? -4.525 17.923 5.727 1.00 42.50 152 PHE A N 1
ATOM 1192 C CA . PHE A 1 152 ? -5.791 18.487 5.243 1.00 42.50 152 PHE A CA 1
ATOM 1193 C C . PHE A 1 152 ? -6.075 19.891 5.798 1.00 42.50 152 PHE A C 1
ATOM 1195 O O . PHE A 1 152 ? -6.605 20.743 5.077 1.00 42.50 152 PHE A O 1
ATOM 1202 N N . SER A 1 153 ? -5.691 20.174 7.047 1.00 38.31 153 SER A N 1
ATOM 1203 C CA . SER A 1 153 ? -5.823 21.516 7.638 1.00 38.31 153 SER A CA 1
ATOM 1204 C C . SER A 1 153 ? -4.921 22.544 6.939 1.00 38.31 153 SER A C 1
ATOM 1206 O O . SER A 1 153 ? -5.367 23.662 6.662 1.00 38.31 153 SER A O 1
ATOM 1208 N N . LYS A 1 154 ? -3.701 22.151 6.548 1.00 41.88 154 LYS A N 1
ATOM 1209 C CA . LYS A 1 154 ? -2.752 23.007 5.809 1.00 41.88 154 LYS A CA 1
ATOM 1210 C C . LYS A 1 154 ? -3.217 23.341 4.381 1.00 41.88 154 LYS A C 1
ATOM 1212 O O . LYS A 1 154 ? -3.030 24.471 3.932 1.00 41.88 154 LYS A O 1
ATOM 1217 N N . MET A 1 155 ? -3.922 22.433 3.696 1.00 37.84 155 MET A N 1
ATOM 1218 C CA . MET A 1 155 ? -4.517 22.720 2.376 1.00 37.84 155 MET A CA 1
ATOM 1219 C C . MET A 1 155 ? -5.669 23.741 2.434 1.00 37.84 155 MET A C 1
ATOM 1221 O O . MET A 1 155 ? -5.793 24.584 1.543 1.00 37.84 155 MET A O 1
ATOM 1225 N N . ARG A 1 156 ? -6.496 23.734 3.494 1.00 33.56 156 ARG A N 1
ATOM 1226 C CA . ARG A 1 156 ? -7.536 24.769 3.691 1.00 33.56 156 ARG A CA 1
ATOM 1227 C C . ARG A 1 156 ? -6.942 26.161 3.909 1.00 33.56 156 ARG A C 1
ATOM 1229 O O . ARG A 1 156 ? -7.525 27.138 3.446 1.00 33.56 156 ARG A O 1
ATOM 1236 N N . GLN A 1 157 ? -5.797 26.256 4.586 1.00 36.09 157 GLN A N 1
ATOM 1237 C CA . GLN A 1 157 ? -5.110 27.533 4.791 1.00 36.09 157 GLN A CA 1
ATOM 1238 C C . GLN A 1 157 ? -4.493 28.067 3.491 1.00 36.09 157 GLN A C 1
ATOM 1240 O O . GLN A 1 157 ? -4.629 29.254 3.212 1.00 36.09 157 GLN A O 1
ATOM 1245 N N . GLN A 1 158 ? -3.926 27.205 2.639 1.00 36.16 158 GLN A N 1
ATOM 1246 C CA . GLN A 1 158 ? -3.404 27.621 1.329 1.00 36.16 158 GLN A CA 1
ATOM 1247 C C . GLN A 1 158 ? -4.493 28.188 0.406 1.00 36.16 158 GLN A C 1
ATOM 1249 O O . GLN A 1 158 ? -4.272 29.212 -0.235 1.00 36.16 158 GLN A O 1
ATOM 1254 N N . LYS A 1 159 ? -5.707 27.616 0.409 1.00 33.41 159 LYS A N 1
ATOM 1255 C CA . LYS A 1 159 ? -6.850 28.174 -0.342 1.00 33.41 159 LYS A CA 1
ATOM 1256 C C . LYS A 1 159 ? -7.261 29.580 0.118 1.00 33.41 159 LYS A C 1
ATOM 1258 O O . LYS A 1 159 ? -7.879 30.302 -0.653 1.00 33.41 159 LYS A O 1
ATOM 1263 N N . LYS A 1 160 ? -6.923 29.970 1.352 1.00 32.47 160 LYS A N 1
ATOM 1264 C CA . LYS A 1 160 ? -7.223 31.299 1.905 1.00 32.47 160 LYS A CA 1
ATOM 1265 C C . LYS A 1 160 ? -6.162 32.351 1.552 1.00 32.47 160 LYS A C 1
ATOM 1267 O O . LYS A 1 160 ? -6.459 33.534 1.639 1.00 32.47 160 LYS A O 1
ATOM 1272 N N . ILE A 1 161 ? -4.957 31.924 1.159 1.00 36.44 161 ILE A N 1
ATOM 1273 C CA . ILE A 1 161 ? -3.828 32.805 0.805 1.00 36.44 161 ILE A CA 1
ATOM 1274 C C . ILE A 1 161 ? -3.832 33.145 -0.698 1.00 36.44 161 ILE A C 1
ATOM 1276 O O . ILE A 1 161 ? -3.294 34.168 -1.099 1.00 36.44 161 ILE A O 1
ATOM 1280 N N . ILE A 1 162 ? -4.505 32.350 -1.539 1.00 35.69 162 ILE A N 1
ATOM 1281 C CA . ILE A 1 162 ? -4.672 32.628 -2.976 1.00 35.69 162 ILE A CA 1
ATOM 1282 C C . ILE A 1 162 ? -5.945 33.469 -3.201 1.00 35.69 162 ILE A C 1
ATOM 1284 O O . ILE A 1 162 ? -6.869 33.072 -3.905 1.00 35.69 162 ILE A O 1
ATOM 1288 N N . ALA A 1 163 ? -6.016 34.631 -2.556 1.00 29.98 163 ALA A N 1
ATOM 1289 C CA . ALA A 1 163 ? -6.798 35.767 -3.038 1.00 29.98 163 ALA A CA 1
ATOM 1290 C C . ALA A 1 163 ? -5.772 36.808 -3.524 1.00 29.98 163 ALA A C 1
ATOM 1292 O O . ALA A 1 163 ? -4.794 37.042 -2.814 1.00 29.98 163 ALA A O 1
ATOM 1293 N N . PRO A 1 164 ? -5.900 37.368 -4.739 1.00 32.34 164 PRO A N 1
ATOM 1294 C CA . PRO A 1 164 ? -4.809 38.110 -5.349 1.00 32.34 164 PRO A CA 1
ATOM 1295 C C . PRO A 1 164 ? -4.713 39.509 -4.737 1.00 32.34 164 PRO A C 1
ATOM 1297 O O . PRO A 1 164 ? -5.516 40.380 -5.058 1.00 32.34 164 PRO A O 1
ATOM 1300 N N . GLU A 1 165 ? -3.697 39.751 -3.914 1.00 29.31 165 GLU A N 1
ATOM 1301 C CA . GLU A 1 165 ? -3.129 41.092 -3.794 1.00 29.31 165 GLU A CA 1
ATOM 1302 C C . GLU A 1 165 ? -1.875 41.168 -4.664 1.00 29.31 165 GLU A C 1
ATOM 1304 O O . GLU A 1 165 ? -0.904 40.429 -4.509 1.00 29.31 165 GLU A O 1
ATOM 1309 N N . VAL A 1 166 ? -1.959 42.050 -5.652 1.00 39.75 166 VAL A N 1
ATOM 1310 C CA . VAL A 1 166 ? -0.892 42.418 -6.574 1.00 39.75 166 VAL A CA 1
ATOM 1311 C C . VAL A 1 166 ? 0.206 43.132 -5.788 1.00 39.75 166 VAL A C 1
ATOM 1313 O O . VAL A 1 166 ? -0.054 44.215 -5.276 1.00 39.75 166 VAL A O 1
ATOM 1316 N N . SER A 1 167 ? 1.432 42.599 -5.743 1.00 27.91 167 SER A N 1
ATOM 1317 C CA . SER A 1 167 ? 2.637 43.434 -5.623 1.00 27.91 167 SER A CA 1
ATOM 1318 C C . SER A 1 167 ? 3.937 42.676 -5.926 1.00 27.91 167 SER A C 1
ATOM 1320 O O . SER A 1 167 ? 4.032 41.461 -5.793 1.00 27.91 167 SER A O 1
ATOM 1322 N N . SER A 1 168 ? 4.914 43.452 -6.378 1.00 32.12 168 SER A N 1
ATOM 1323 C CA . SER A 1 168 ? 6.192 43.184 -7.050 1.00 32.12 168 SER A CA 1
ATOM 1324 C C . SER A 1 168 ? 7.243 42.295 -6.347 1.00 32.12 168 SER A C 1
ATOM 1326 O O . SER A 1 168 ? 7.456 42.387 -5.144 1.00 32.12 168 SER A O 1
ATOM 1328 N N . VAL A 1 169 ? 7.972 41.536 -7.179 1.00 36.44 169 VAL A N 1
ATOM 1329 C CA . VAL A 1 169 ? 9.184 40.684 -6.977 1.00 36.44 169 VAL A CA 1
ATOM 1330 C C . VAL A 1 169 ? 10.439 41.560 -6.686 1.00 36.44 169 VAL A C 1
ATOM 1332 O O . VAL A 1 169 ? 10.447 42.673 -7.224 1.00 36.44 169 VAL A O 1
ATOM 1335 N N . PRO A 1 170 ? 11.488 41.166 -5.893 1.00 35.72 170 PRO A N 1
ATOM 1336 C CA . PRO A 1 170 ? 12.592 40.282 -6.360 1.00 35.72 170 PRO A CA 1
ATOM 1337 C C . PRO A 1 170 ? 13.363 39.490 -5.248 1.00 35.72 170 PRO A C 1
ATOM 1339 O O . PRO A 1 170 ? 12.803 39.298 -4.173 1.00 35.72 170 PRO A O 1
ATOM 1342 N N . PRO A 1 171 ? 14.550 38.893 -5.515 1.00 43.88 171 PRO A N 1
ATOM 1343 C CA . PRO A 1 171 ? 14.765 37.455 -5.703 1.00 43.88 171 PRO A CA 1
ATOM 1344 C C . PRO A 1 171 ? 15.620 36.817 -4.576 1.00 43.88 171 PRO A C 1
ATOM 1346 O O . PRO A 1 171 ? 16.042 37.491 -3.647 1.00 43.88 171 PRO A O 1
ATOM 1349 N N . ASP A 1 172 ? 15.895 35.517 -4.711 1.00 31.06 172 ASP A N 1
ATOM 1350 C CA . ASP A 1 172 ? 16.867 34.705 -3.951 1.00 31.06 172 ASP A CA 1
ATOM 1351 C C . ASP A 1 172 ? 16.373 33.978 -2.686 1.00 31.06 172 ASP A C 1
ATOM 1353 O O . ASP A 1 172 ? 16.400 34.471 -1.563 1.00 31.06 172 ASP A O 1
ATOM 1357 N N . SER A 1 173 ? 16.008 32.704 -2.864 1.00 30.39 173 SER A N 1
ATOM 1358 C CA . SER A 1 173 ? 16.615 31.571 -2.135 1.00 30.39 173 SER A CA 1
ATOM 1359 C C . SER A 1 173 ? 16.015 30.243 -2.614 1.00 30.39 173 SER A C 1
ATOM 1361 O O . SER A 1 173 ? 14.818 29.973 -2.533 1.00 30.39 173 SER A O 1
ATOM 1363 N N . VAL A 1 174 ? 16.882 29.405 -3.175 1.00 37.47 174 VAL A N 1
ATOM 1364 C CA . VAL A 1 174 ? 16.573 28.072 -3.696 1.00 37.47 174 VAL A CA 1
ATOM 1365 C C . VAL A 1 174 ? 16.724 27.039 -2.576 1.00 37.47 174 VAL A C 1
ATOM 1367 O O . VAL A 1 1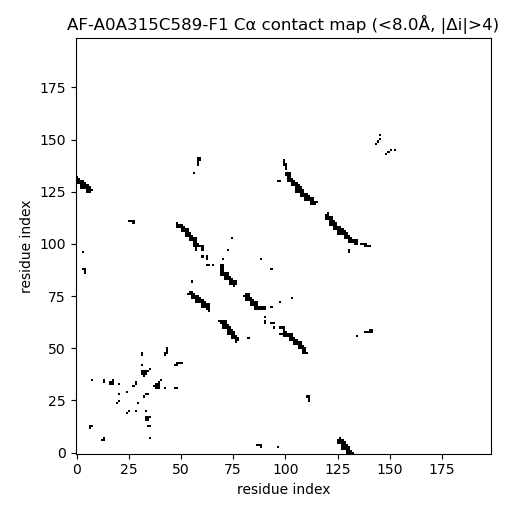74 ? 17.813 26.915 -2.032 1.00 37.47 174 VAL A O 1
ATOM 1370 N N . SER A 1 175 ? 15.655 26.281 -2.286 1.00 37.81 175 SER A N 1
ATOM 1371 C CA . SER A 1 175 ? 15.681 24.816 -2.013 1.00 37.81 175 SER A CA 1
ATOM 1372 C C . SER A 1 175 ? 14.291 24.177 -1.780 1.00 37.81 175 SER A C 1
ATOM 1374 O O . SER A 1 175 ? 14.191 22.973 -1.578 1.00 37.81 175 SER A O 1
ATOM 1376 N N . LEU A 1 176 ? 13.187 24.924 -1.908 1.00 33.16 176 LEU A N 1
ATOM 1377 C CA . LEU A 1 176 ? 11.812 24.381 -1.851 1.00 33.16 176 LEU A CA 1
ATOM 1378 C C . LEU A 1 176 ? 11.313 23.760 -3.171 1.00 33.16 176 LEU A C 1
ATOM 1380 O O . LEU A 1 176 ? 10.200 23.239 -3.245 1.00 33.16 176 LEU A O 1
ATOM 1384 N N . LEU A 1 177 ? 12.123 23.814 -4.230 1.00 35.25 177 LEU A N 1
ATOM 1385 C CA . LEU A 1 177 ? 11.675 23.528 -5.591 1.00 35.25 177 LEU A CA 1
ATOM 1386 C C . LEU A 1 177 ? 11.553 22.035 -5.916 1.00 35.25 177 LEU A C 1
ATOM 1388 O O . LEU A 1 177 ? 10.762 21.700 -6.788 1.00 35.25 177 LEU A O 1
ATOM 1392 N N . ASP A 1 178 ? 12.248 21.124 -5.237 1.00 35.00 178 ASP A N 1
ATOM 1393 C CA . ASP A 1 178 ? 12.279 19.723 -5.692 1.00 35.00 178 ASP A CA 1
ATOM 1394 C C . ASP A 1 178 ? 11.137 18.862 -5.126 1.00 35.00 178 ASP A C 1
ATOM 1396 O O . ASP A 1 178 ? 10.556 18.054 -5.853 1.00 35.00 178 ASP A O 1
ATOM 1400 N N . GLY A 1 179 ? 10.697 19.119 -3.889 1.00 33.78 179 GLY A N 1
ATOM 1401 C CA . GLY A 1 179 ? 9.482 18.502 -3.335 1.00 33.78 179 GLY A CA 1
ATOM 1402 C C . GLY A 1 179 ? 8.202 19.019 -4.003 1.00 33.78 179 GLY A C 1
ATOM 1403 O O . GLY A 1 179 ? 7.295 18.247 -4.318 1.00 33.78 179 GLY A O 1
ATOM 1404 N N . VAL A 1 180 ? 8.163 20.321 -4.305 1.00 37.69 180 VAL A N 1
ATOM 1405 C CA . VAL A 1 180 ? 7.042 20.953 -5.013 1.00 37.69 180 VAL A CA 1
ATOM 1406 C C . VAL A 1 180 ? 7.002 20.514 -6.477 1.00 37.69 180 VAL A C 1
ATOM 1408 O O . VAL A 1 180 ? 5.917 20.265 -6.988 1.00 37.69 180 VAL A O 1
ATOM 1411 N N . LYS A 1 181 ? 8.147 20.310 -7.147 1.00 37.12 181 LYS A N 1
ATOM 1412 C CA . LYS A 1 181 ? 8.181 19.745 -8.509 1.00 37.12 181 LYS A CA 1
ATOM 1413 C C . LYS A 1 181 ? 7.594 18.337 -8.563 1.00 37.12 181 LYS A C 1
ATOM 1415 O O . LYS A 1 181 ? 6.797 18.076 -9.453 1.00 37.12 181 LYS A O 1
ATOM 1420 N N . ASN A 1 182 ? 7.912 17.450 -7.621 1.00 40.16 182 ASN A N 1
ATOM 1421 C CA . ASN A 1 182 ? 7.361 16.087 -7.630 1.00 40.16 182 ASN A CA 1
ATOM 1422 C C . ASN A 1 182 ? 5.845 16.064 -7.370 1.00 40.16 182 ASN A C 1
ATOM 1424 O O . ASN A 1 182 ? 5.110 15.276 -7.978 1.00 40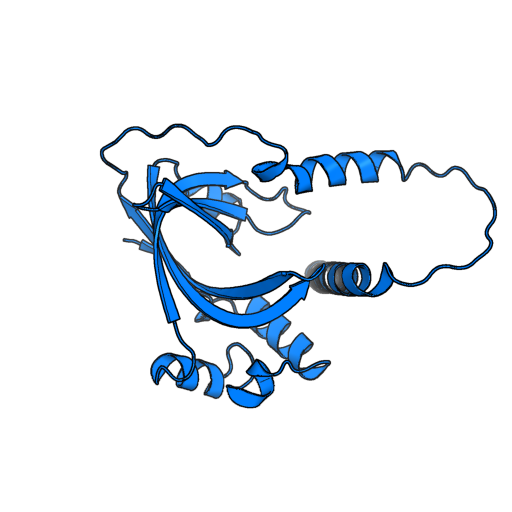.16 182 ASN A O 1
ATOM 1428 N N . TRP A 1 183 ? 5.362 16.972 -6.519 1.00 41.75 183 TRP A N 1
ATOM 1429 C CA . TRP A 1 183 ? 3.933 17.157 -6.274 1.00 41.75 183 TRP A CA 1
ATOM 1430 C C . TRP A 1 183 ? 3.214 17.785 -7.478 1.00 41.75 183 TRP A C 1
ATOM 1432 O O . TRP A 1 183 ? 2.200 17.255 -7.920 1.00 41.75 183 TRP A O 1
ATOM 1442 N N . LEU A 1 184 ? 3.779 18.833 -8.088 1.00 34.31 184 LEU A N 1
ATOM 1443 C CA . LEU A 1 184 ? 3.246 19.482 -9.292 1.00 34.31 184 LEU A CA 1
ATOM 1444 C C . LEU A 1 184 ? 3.277 18.568 -10.521 1.00 34.31 184 LEU A C 1
ATOM 1446 O O . LEU A 1 184 ? 2.363 18.630 -11.335 1.00 34.31 184 LEU A O 1
ATOM 1450 N N . VAL A 1 185 ? 4.279 17.695 -10.651 1.00 43.88 185 VAL A N 1
ATOM 1451 C CA . VAL A 1 185 ? 4.321 16.668 -11.702 1.00 43.88 185 VAL A CA 1
ATOM 1452 C C . VAL A 1 185 ? 3.184 15.674 -11.492 1.00 43.88 185 VAL A C 1
ATOM 1454 O O . VAL A 1 185 ? 2.448 15.394 -12.429 1.00 43.88 185 VAL A O 1
ATOM 1457 N N . SER A 1 186 ? 2.957 15.210 -10.262 1.00 42.31 186 SER A N 1
ATOM 1458 C CA . SER A 1 186 ? 1.831 14.314 -9.959 1.00 42.31 186 SER A CA 1
ATOM 1459 C C . SER A 1 186 ? 0.477 14.989 -10.231 1.00 42.31 186 SER A C 1
ATOM 1461 O O . SER A 1 186 ? -0.397 14.388 -10.848 1.00 42.31 186 SER A O 1
ATOM 1463 N N . LEU A 1 187 ? 0.331 16.269 -9.874 1.00 39.62 187 LEU A N 1
ATOM 1464 C CA . LEU A 1 187 ? -0.881 17.058 -10.121 1.00 39.62 187 LEU A CA 1
ATOM 1465 C C . LEU A 1 187 ? -1.126 17.319 -11.615 1.00 39.62 187 LEU A C 1
ATOM 1467 O O . LEU A 1 187 ? -2.255 17.225 -12.093 1.00 39.62 187 LEU A O 1
ATOM 1471 N N . ARG A 1 188 ? -0.060 17.604 -12.371 1.00 40.44 188 ARG A N 1
ATOM 1472 C CA . ARG A 1 188 ? -0.110 17.797 -13.823 1.00 40.44 188 ARG A CA 1
ATOM 1473 C C . ARG A 1 188 ? -0.504 16.510 -14.544 1.00 40.44 188 ARG A C 1
ATOM 1475 O O . ARG A 1 188 ? -1.315 16.559 -15.460 1.00 40.44 188 ARG A O 1
ATOM 1482 N N . LEU A 1 189 ? 0.019 15.366 -14.111 1.00 46.06 189 LEU A N 1
ATOM 1483 C CA . LEU A 1 189 ? -0.298 14.066 -14.703 1.00 46.06 189 LEU A CA 1
ATOM 1484 C C . LEU A 1 189 ? -1.763 13.665 -14.479 1.00 46.06 189 LEU A C 1
ATOM 1486 O O . LEU A 1 189 ? -2.376 13.087 -15.376 1.00 46.06 189 LEU A O 1
ATOM 1490 N N . ILE A 1 190 ? -2.332 14.024 -13.326 1.00 48.50 190 ILE A N 1
ATOM 1491 C CA . ILE A 1 190 ? -3.757 13.840 -13.021 1.00 48.50 190 ILE A CA 1
ATOM 1492 C C . ILE A 1 190 ? -4.621 14.753 -13.909 1.00 48.50 190 ILE A C 1
ATOM 1494 O O . ILE A 1 190 ? -5.599 14.297 -14.498 1.00 48.50 190 ILE A O 1
ATOM 1498 N N . LEU A 1 191 ? -4.228 16.020 -14.081 1.00 41.59 191 LEU A N 1
ATOM 1499 C CA . LEU A 1 191 ? -4.929 16.969 -14.957 1.00 41.59 191 LEU A CA 1
ATOM 1500 C C . LEU A 1 191 ? -4.873 16.564 -16.441 1.00 41.59 191 LEU A C 1
ATOM 1502 O O . LEU A 1 191 ? -5.877 16.667 -17.144 1.00 41.59 191 LEU A O 1
ATOM 1506 N N . GLU A 1 192 ? -3.740 16.052 -16.926 1.00 44.97 192 GLU A N 1
ATOM 1507 C CA . GLU A 1 192 ? -3.586 15.596 -18.317 1.00 44.97 192 GLU A CA 1
ATOM 1508 C C . GLU A 1 192 ? -4.398 14.321 -18.618 1.00 44.97 192 GLU A C 1
ATOM 1510 O O . GLU A 1 192 ? -4.925 14.174 -19.723 1.00 44.97 192 GLU A O 1
ATOM 1515 N N . GLN A 1 193 ? -4.558 13.41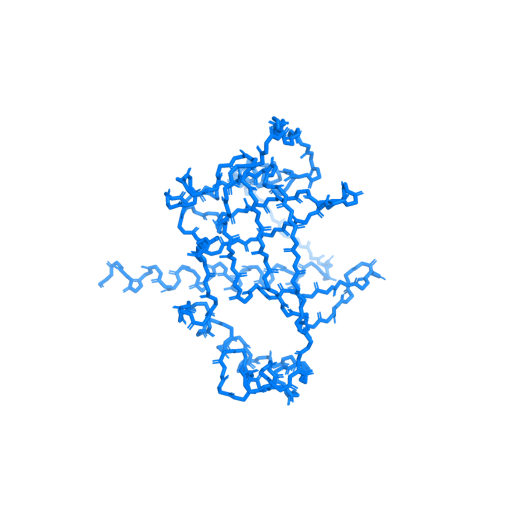5 -17.645 1.00 47.44 193 GLN A N 1
ATOM 1516 C CA . GLN A 1 193 ? -5.472 12.269 -17.773 1.00 47.44 193 GLN A CA 1
ATOM 1517 C C . GLN A 1 193 ? -6.944 12.705 -17.815 1.00 47.44 193 GLN A C 1
ATOM 1519 O O . GLN A 1 193 ? -7.758 12.066 -18.482 1.00 47.44 193 GLN A O 1
ATOM 1524 N N . TRP A 1 194 ? -7.280 13.807 -17.145 1.00 38.56 194 TRP A N 1
ATOM 1525 C CA . TRP A 1 194 ? -8.639 14.339 -17.074 1.00 38.56 194 TRP A CA 1
ATOM 1526 C C . TRP A 1 194 ? -9.069 15.035 -18.373 1.00 38.56 194 TRP A C 1
ATOM 1528 O O . TRP A 1 194 ? -10.158 14.774 -18.880 1.00 38.56 194 TRP A O 1
ATOM 1538 N N . VAL A 1 195 ? -8.183 15.829 -18.986 1.00 52.31 195 VAL A N 1
ATOM 1539 C CA . VAL A 1 195 ? -8.442 16.471 -20.292 1.00 52.31 195 VAL A CA 1
ATOM 1540 C C . VAL A 1 195 ? -8.670 15.435 -21.401 1.00 52.31 195 VAL A C 1
ATOM 1542 O O . VAL A 1 195 ? -9.488 15.659 -22.284 1.00 52.31 195 VAL A O 1
ATOM 1545 N N . LYS A 1 196 ? -8.018 14.266 -21.329 1.00 47.88 196 LYS A N 1
ATOM 1546 C CA . LYS A 1 196 ? -8.236 13.160 -22.279 1.00 47.88 196 LYS A CA 1
ATOM 1547 C C . LYS A 1 196 ? -9.543 12.387 -22.075 1.00 47.88 196 LYS A C 1
ATOM 1549 O O . LYS A 1 196 ? -9.948 11.684 -22.989 1.00 47.88 196 LYS A O 1
ATOM 1554 N N . LYS A 1 197 ? -10.175 12.469 -20.898 1.00 43.44 197 LYS A N 1
ATOM 1555 C CA . LYS A 1 197 ? -11.461 11.805 -20.607 1.00 43.44 197 LYS A CA 1
ATOM 1556 C C . LYS A 1 197 ? -1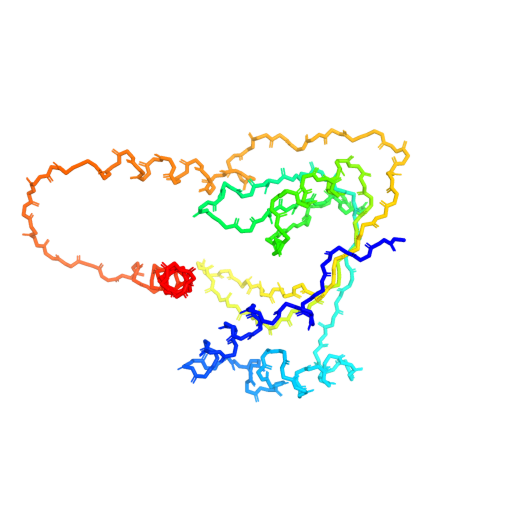2.682 12.686 -20.904 1.00 43.44 197 LYS A C 1
ATOM 1558 O O . LYS A 1 197 ? -13.793 12.169 -20.921 1.00 43.44 197 LYS A O 1
ATOM 1563 N N . LEU A 1 198 ? -12.485 13.991 -21.100 1.00 44.44 198 LEU A N 1
ATOM 1564 C CA . LEU A 1 198 ? -13.548 14.973 -21.363 1.00 44.44 198 LEU A CA 1
ATOM 1565 C C . LEU A 1 198 ? -13.590 15.480 -22.813 1.00 44.44 198 LEU A C 1
ATOM 1567 O O . LEU A 1 198 ? -14.413 16.343 -23.118 1.00 44.44 198 LEU A O 1
ATOM 1571 N N . GLY A 1 199 ? -12.707 14.972 -23.677 1.00 39.12 199 GLY A N 1
ATOM 1572 C CA . GLY A 1 199 ? -12.700 15.209 -25.122 1.00 39.12 199 GLY A CA 1
ATOM 1573 C C . GLY A 1 199 ? -13.142 13.977 -25.890 1.00 39.12 199 GLY A C 1
ATOM 1574 O O . GLY A 1 199 ? -12.740 12.869 -25.474 1.00 39.12 199 GLY A O 1
#

Nearest PDB structures (foldseek):
  7rt7-assembly6_L  TM=7.436E-01  e=4.074E-08  Pseudomonas aeruginosa UCBPP-PA14
  1x6o-assembly1_A  TM=5.524E-01  e=3.711E-02  Leishmania braziliensis
  1xtd-assembly1_A  TM=5.554E-01  e=3.496E-02  Leishmania mexicana
  4nhr-assembly1_A  TM=2.182E-01  e=9.875E-01  Escherichia coli K-12

Radius of gyration: 19.24 Å; Cα contacts (8 Å, |Δi|>4): 272; chains: 1; bounding box: 37×58×45 Å